Protein AF-A0AAV7Q7L4-F1 (afdb_monomer_lite)

pLDDT: mean 86.37, std 9.74, range [35.06, 95.25]

Foldseek 3Di:
DAEDEAAEQDEDPDEDEEAYYYAYEHYDEEYHYEYAEYEHYEHHEYEYEYHYAEYEAYEHAEYEYEYEYAEYEDYEHHEEEYEYEYAEYEHHEHAEEEYEYEYAEYEDYEHHEYEYEYEYAEYYDYEQYEEEYEYEYAEYEDDEHYEYAYEYEYAEYHHDENAEEHYEYEYAEYEAHEHYAEEYEYEYAYYEHYYHAYEEYEYEYAEEEHAYAHEYEYEYDYAEYEAHEAHEEEYEYEYAEYAAHEAYYYEYEYAYAEYEAHEAHYEAYEYHYAYYEHYYRHYYHDHYHYVDYDYDD

Organism: Pleurodeles waltl (NCBI:txid8319)

Secondary structure (DSSP, 8-state):
--EEES-EEEE--SEEEEEEEEEEEEEESSEEEEEEEEEEEEEEES-EEEEEEEEEEEEEEES-EEEEEEEEEEEEEEES-EEEEEEEEEEEEEEES-EEEEEEEEEEEEEEESSEEEEEEEEEEEEEEES-EEEEEEEEEEEEEEES-EEEEEEEEEEEEEEES-EEEEEEEEEEEEEEES-EEEEEEEEEEEEEEES-EEEEEEEEEEEEEEESSEEEEEEEEEEEEEEESSEEEEEEEEEEEEEEESSEEEEEEEEEEEEEEESSEEEEEEEEEEEEEEESSS-EEES-EE---

Structure (mmCIF, N/CA/C/O backbone):
data_AF-A0AAV7Q7L4-F1
#
_entry.id   AF-A0AAV7Q7L4-F1
#
loop_
_atom_site.group_PDB
_atom_site.id
_atom_site.type_symbol
_atom_site.label_atom_id
_atom_site.label_alt_id
_atom_site.label_comp_id
_atom_site.label_asym_id
_atom_site.label_entity_id
_atom_site.label_seq_id
_atom_site.pdbx_PDB_ins_code
_atom_site.Cartn_x
_atom_site.Cartn_y
_atom_site.Cartn_z
_atom_site.occupancy
_atom_site.B_iso_or_equiv
_atom_site.auth_seq_id
_atom_site.auth_comp_id
_atom_site.auth_asym_id
_atom_site.auth_atom_id
_atom_site.pdbx_PDB_model_num
ATOM 1 N N . MET A 1 1 ? -5.928 -12.697 47.645 1.00 56.38 1 MET A N 1
ATOM 2 C CA . MET A 1 1 ? -6.025 -12.364 46.202 1.00 56.38 1 MET A CA 1
ATOM 3 C C . MET A 1 1 ? -7.467 -12.013 45.891 1.00 56.38 1 MET A C 1
ATOM 5 O O . MET A 1 1 ? -8.332 -12.807 46.227 1.00 56.38 1 MET A O 1
ATOM 9 N N . VAL A 1 2 ? -7.735 -10.852 45.288 1.00 72.12 2 VAL A N 1
ATOM 10 C CA . VAL A 1 2 ? -9.110 -10.444 44.949 1.00 72.12 2 VAL A CA 1
ATOM 11 C C . VAL A 1 2 ? -9.439 -10.889 43.523 1.00 72.12 2 VAL A C 1
ATOM 13 O O . VAL A 1 2 ? -8.720 -10.543 42.577 1.00 72.12 2 VAL A O 1
ATOM 16 N N . CYS A 1 3 ? -10.508 -11.671 43.385 1.00 75.75 3 CYS A N 1
ATOM 17 C CA . CYS A 1 3 ? -11.095 -12.076 42.112 1.00 75.75 3 CYS A CA 1
ATOM 18 C C . CYS A 1 3 ? -12.474 -11.430 41.986 1.00 75.75 3 CYS A C 1
ATOM 20 O O . CYS A 1 3 ? -13.284 -11.557 42.898 1.00 75.75 3 CYS A O 1
ATOM 22 N N . ILE A 1 4 ? -12.741 -10.783 40.856 1.00 75.38 4 ILE A N 1
ATOM 23 C CA . ILE A 1 4 ? -14.032 -10.154 40.573 1.00 75.38 4 ILE A CA 1
ATOM 24 C C . ILE A 1 4 ? -14.693 -10.854 39.393 1.00 75.38 4 ILE A C 1
ATOM 26 O O . ILE A 1 4 ? -14.035 -11.133 38.385 1.00 75.38 4 ILE A O 1
ATOM 30 N N . HIS A 1 5 ? -15.993 -11.104 39.528 1.00 77.00 5 HIS A N 1
ATOM 31 C CA . HIS A 1 5 ? -16.835 -11.706 38.504 1.00 77.00 5 HIS A CA 1
ATOM 32 C C . HIS A 1 5 ? -18.134 -10.898 38.370 1.00 77.00 5 HIS A C 1
ATOM 34 O O . HIS A 1 5 ? -18.746 -10.580 39.386 1.00 77.00 5 HIS A O 1
ATOM 40 N N . GLY A 1 6 ? -18.556 -10.598 37.139 1.00 67.00 6 GLY A N 1
ATOM 41 C CA . GLY A 1 6 ? -19.940 -10.219 36.829 1.00 67.00 6 GLY A CA 1
ATOM 42 C C . GLY A 1 6 ? -20.397 -8.840 37.313 1.00 67.00 6 GLY A C 1
ATOM 43 O O . GLY A 1 6 ? -21.565 -8.691 37.656 1.00 67.00 6 GLY A O 1
ATOM 44 N N . LEU A 1 7 ? -19.512 -7.840 37.375 1.00 72.88 7 LEU A N 1
ATOM 45 C CA . LEU A 1 7 ? -19.902 -6.482 37.783 1.00 72.88 7 LEU A CA 1
ATOM 46 C C . LEU A 1 7 ? -20.367 -5.649 36.586 1.00 72.88 7 LEU A C 1
ATOM 48 O O . LEU A 1 7 ? -19.707 -5.630 35.551 1.00 72.88 7 LEU A O 1
ATOM 52 N N . CYS A 1 8 ? -21.447 -4.887 36.745 1.00 70.69 8 CYS A N 1
ATOM 53 C CA . CYS A 1 8 ? -21.876 -3.912 35.746 1.00 70.69 8 CYS A CA 1
ATOM 54 C C . CYS A 1 8 ? -22.197 -2.558 36.386 1.00 70.69 8 CYS A C 1
ATOM 56 O O . CYS A 1 8 ? -22.608 -2.515 37.544 1.00 70.69 8 CYS A O 1
ATOM 58 N N . GLY A 1 9 ? -22.029 -1.467 35.634 1.00 69.50 9 GLY A N 1
ATOM 59 C CA . GLY A 1 9 ? -22.429 -0.124 36.075 1.00 69.50 9 GLY A CA 1
ATOM 60 C C . GLY A 1 9 ? -21.464 0.503 37.082 1.00 69.50 9 GLY A C 1
ATOM 61 O O . GLY A 1 9 ? -21.885 1.131 38.050 1.00 69.50 9 GLY A O 1
ATOM 62 N N . ILE A 1 10 ? -20.159 0.310 36.881 1.00 71.69 10 ILE A N 1
ATOM 63 C CA . ILE A 1 10 ? -19.136 0.851 37.777 1.00 71.69 10 ILE A CA 1
ATOM 64 C C . ILE A 1 10 ? -18.910 2.328 37.445 1.00 71.69 10 ILE A C 1
ATOM 66 O O . ILE A 1 10 ? -18.298 2.664 36.431 1.00 71.69 10 ILE A O 1
ATOM 70 N N . GLN A 1 11 ? -19.335 3.210 38.344 1.00 69.81 11 GLN A N 1
ATOM 71 C CA . GLN A 1 11 ? -18.879 4.597 38.380 1.00 69.81 11 GLN A CA 1
ATOM 72 C C . GLN A 1 11 ? -17.632 4.648 39.266 1.00 69.81 11 GLN A C 1
ATOM 74 O O . GLN A 1 11 ? -17.708 4.379 40.465 1.00 69.81 11 GLN A O 1
ATOM 79 N N . SER A 1 12 ? -16.460 4.915 38.692 1.00 59.28 12 SER A N 1
ATOM 80 C CA . SER A 1 12 ? -15.213 4.947 39.466 1.00 59.28 12 SER A CA 1
ATOM 81 C C . SER A 1 12 ? -14.381 6.173 39.125 1.00 59.28 12 SER A C 1
ATOM 83 O O . SER A 1 12 ? -14.342 6.613 37.984 1.00 59.28 12 SER A O 1
ATOM 85 N N . ALA A 1 13 ? -13.699 6.685 40.149 1.00 53.94 13 ALA A N 1
ATOM 86 C CA . ALA A 1 13 ? -12.580 7.620 40.063 1.00 53.94 13 ALA A CA 1
ATOM 87 C C . ALA A 1 13 ? -11.358 7.063 40.827 1.00 53.94 13 ALA A C 1
ATOM 89 O O . ALA A 1 13 ? -10.571 7.816 41.400 1.00 53.94 13 ALA A O 1
ATOM 90 N N . ARG A 1 14 ? -11.228 5.730 40.940 1.00 56.94 14 ARG A N 1
ATOM 91 C CA . ARG A 1 14 ? -10.190 5.088 41.768 1.00 56.94 14 ARG A CA 1
ATOM 92 C C . ARG A 1 14 ? -9.367 4.065 40.99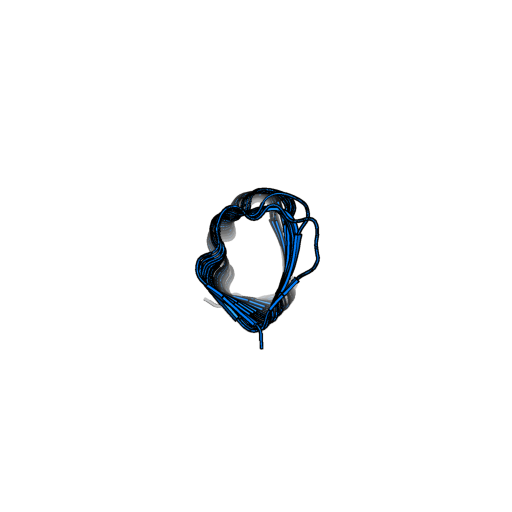3 1.00 56.94 14 ARG A C 1
ATOM 94 O O . ARG A 1 14 ? -9.895 3.305 40.183 1.00 56.94 14 ARG A O 1
ATOM 101 N N . ALA A 1 15 ? -8.072 4.029 41.312 1.00 59.00 15 ALA A N 1
ATOM 102 C CA . ALA A 1 15 ? -7.150 2.990 40.879 1.00 59.00 15 ALA A CA 1
ATOM 103 C C . ALA A 1 15 ? -7.477 1.662 41.574 1.00 59.00 15 ALA A C 1
ATOM 105 O O . ALA A 1 15 ? -7.618 1.617 42.797 1.00 59.00 15 ALA A O 1
ATOM 106 N N . GLN A 1 16 ? -7.591 0.584 40.802 1.00 71.06 16 GLN A N 1
ATOM 107 C CA . GLN A 1 16 ? -7.937 -0.734 41.323 1.00 71.06 16 GLN A CA 1
ATOM 108 C C . GLN A 1 16 ? -6.929 -1.794 40.872 1.00 71.06 16 GLN A C 1
ATOM 110 O O . GLN A 1 16 ? -6.551 -1.858 39.701 1.00 71.06 16 GLN A O 1
ATOM 115 N N . ALA A 1 17 ? -6.503 -2.641 41.810 1.00 67.12 17 ALA A N 1
ATOM 116 C CA . ALA A 1 17 ? -5.593 -3.750 41.556 1.00 67.12 17 ALA A CA 1
ATOM 117 C C . ALA A 1 17 ? -6.292 -5.087 41.829 1.00 67.12 17 ALA A C 1
ATOM 119 O O . ALA A 1 17 ? -6.717 -5.357 42.952 1.00 67.12 17 ALA A O 1
ATOM 120 N N . PHE A 1 18 ? -6.384 -5.943 40.812 1.00 73.75 18 PHE A N 1
ATOM 121 C CA . PHE A 1 18 ? -7.067 -7.234 40.911 1.00 73.75 18 PHE A CA 1
ATOM 122 C C . PHE A 1 18 ? -6.181 -8.388 40.469 1.00 73.75 18 PHE A C 1
ATOM 124 O O . PHE A 1 18 ? -5.400 -8.287 39.525 1.00 73.75 18 PHE A O 1
ATOM 131 N N . PHE A 1 19 ? -6.346 -9.550 41.096 1.00 72.69 19 PHE A N 1
ATOM 132 C CA . PHE A 1 19 ? -5.681 -10.741 40.591 1.00 72.69 19 PHE A CA 1
ATOM 133 C C . PHE A 1 19 ? -6.382 -11.234 39.319 1.00 72.69 19 PHE A C 1
ATOM 135 O O . PHE A 1 19 ? -5.737 -11.385 38.281 1.00 72.69 19 PHE A O 1
ATOM 142 N N . LYS A 1 20 ? -7.706 -11.416 39.352 1.00 82.81 20 LYS A N 1
ATOM 143 C CA . LYS A 1 20 ? -8.496 -11.911 38.213 1.00 82.81 20 LYS A CA 1
ATOM 144 C C . LYS A 1 20 ? -9.773 -11.090 38.048 1.00 82.81 20 LYS A C 1
ATOM 146 O O . LYS A 1 20 ? -10.464 -10.843 39.031 1.00 82.81 20 LYS A O 1
ATOM 151 N N . VAL A 1 21 ? -10.090 -10.728 36.810 1.00 80.44 21 VAL A N 1
ATOM 152 C CA . VAL A 1 21 ? -11.315 -10.018 36.428 1.00 80.44 21 VAL A CA 1
ATOM 153 C C . VAL A 1 21 ? -12.042 -10.803 35.340 1.00 80.44 21 VAL A C 1
ATOM 155 O O . VAL A 1 21 ? -11.415 -11.225 34.362 1.00 80.44 21 VAL A O 1
ATOM 158 N N . HIS A 1 22 ? -13.344 -11.011 35.526 1.00 83.81 22 HIS A N 1
ATOM 159 C CA . HIS A 1 22 ? -14.239 -11.684 34.583 1.00 83.81 22 HIS A CA 1
ATOM 160 C C . HIS A 1 22 ? -15.544 -10.913 34.419 1.00 83.81 22 HIS A C 1
ATOM 162 O O . HIS A 1 22 ? -16.207 -10.640 35.416 1.00 83.81 22 HIS A O 1
ATOM 168 N N . GLY A 1 23 ? -15.931 -10.636 33.175 1.00 77.62 23 GLY A N 1
ATOM 169 C CA . GLY A 1 23 ? -17.264 -10.147 32.825 1.00 77.62 23 GLY A CA 1
ATOM 170 C C . GLY A 1 23 ? -17.610 -8.835 33.516 1.00 77.62 23 GLY A C 1
ATOM 171 O O . GLY A 1 23 ? -18.525 -8.819 34.333 1.00 77.62 23 GLY A O 1
ATOM 172 N N . ILE A 1 24 ? -16.861 -7.768 33.224 1.00 79.12 24 ILE A N 1
ATOM 173 C CA . ILE A 1 24 ? -17.211 -6.423 33.695 1.00 79.12 24 ILE A CA 1
ATOM 174 C C . ILE A 1 24 ? -17.741 -5.582 32.536 1.00 79.12 24 ILE A C 1
ATOM 176 O O . ILE A 1 24 ? -17.123 -5.538 31.470 1.00 79.12 24 ILE A O 1
ATOM 180 N N . CYS A 1 25 ? -18.857 -4.893 32.770 1.00 79.62 25 CYS A N 1
ATOM 181 C CA . CYS A 1 25 ? -19.469 -3.979 31.814 1.00 79.62 25 CYS A CA 1
ATOM 182 C C . CYS A 1 25 ? -19.767 -2.590 32.382 1.00 79.62 25 CYS A C 1
ATOM 184 O O . CYS A 1 25 ? -19.925 -2.413 33.589 1.00 79.62 25 CYS A O 1
ATOM 186 N N . GLY A 1 26 ? -19.894 -1.597 31.500 1.00 80.00 26 GLY A N 1
ATOM 187 C CA . GLY A 1 26 ? -20.488 -0.305 31.851 1.00 80.00 26 GLY A CA 1
ATOM 188 C C . GLY A 1 26 ? -19.649 0.481 32.854 1.00 80.00 26 GLY A C 1
ATOM 189 O O . GLY A 1 26 ? -20.162 0.892 33.892 1.00 80.00 26 GLY A O 1
ATOM 190 N N . ILE A 1 27 ? -18.356 0.644 32.568 1.00 80.56 27 ILE A N 1
ATOM 191 C CA . ILE A 1 27 ? -17.473 1.497 33.371 1.00 80.56 27 ILE A CA 1
ATOM 192 C C . ILE A 1 27 ? -17.622 2.928 32.860 1.00 80.56 27 ILE A C 1
ATOM 194 O O . ILE A 1 27 ? -17.391 3.176 31.677 1.00 80.56 27 ILE A O 1
ATOM 198 N N . GLN A 1 28 ? -17.982 3.860 33.739 1.00 82.00 28 GLN A N 1
ATOM 199 C CA . GLN A 1 28 ? -18.107 5.279 33.408 1.00 82.00 28 GLN A CA 1
ATOM 200 C C . GLN A 1 28 ? -17.166 6.129 34.262 1.00 82.00 28 GLN A C 1
ATOM 202 O O . GLN A 1 28 ? -17.064 5.941 35.477 1.00 82.00 28 GLN A O 1
ATOM 207 N N . GLY A 1 29 ? -16.521 7.100 33.615 1.00 80.88 29 GLY A N 1
ATOM 208 C CA . GLY A 1 29 ? -15.638 8.070 34.260 1.00 80.88 29 GLY A CA 1
ATOM 209 C C . GLY A 1 29 ? -14.153 7.686 34.225 1.00 80.88 29 GLY A C 1
ATOM 210 O O . GLY A 1 29 ? -13.763 6.744 33.527 1.00 80.88 29 GLY A O 1
ATOM 211 N N . PRO A 1 30 ? -13.297 8.453 34.925 1.00 81.06 30 PRO A N 1
ATOM 212 C CA . PRO A 1 30 ? -11.861 8.217 34.948 1.00 81.06 30 PRO A CA 1
ATOM 213 C C . PRO A 1 30 ? -11.497 6.881 35.596 1.00 81.06 30 PRO A C 1
ATOM 215 O O . PRO A 1 30 ? -11.808 6.642 36.761 1.00 81.06 30 PRO A O 1
ATOM 218 N N . TRP A 1 31 ? -10.766 6.025 34.887 1.00 77.62 31 TRP A N 1
ATOM 219 C CA . TRP A 1 31 ? -10.449 4.689 35.394 1.00 77.62 31 TRP A CA 1
ATOM 220 C C . TRP A 1 31 ? -8.957 4.361 35.321 1.00 77.62 31 TRP A C 1
ATOM 222 O O . TRP A 1 31 ? -8.234 4.765 34.409 1.00 77.62 31 TRP A O 1
ATOM 232 N N . SER A 1 32 ? -8.484 3.600 36.307 1.00 82.00 32 SER A N 1
ATOM 233 C CA . SER A 1 32 ? -7.133 3.046 36.326 1.00 82.00 32 SER A CA 1
ATOM 234 C C . SER A 1 32 ? -7.176 1.632 36.886 1.00 82.00 32 SER A C 1
ATOM 236 O O . SER A 1 32 ? -7.628 1.419 38.012 1.00 82.00 32 SER A O 1
ATOM 238 N N . GLN A 1 33 ? -6.738 0.649 36.101 1.00 80.06 33 GLN A N 1
ATOM 239 C CA . GLN A 1 33 ? -6.814 -0.756 36.498 1.00 80.06 33 GLN A CA 1
ATOM 240 C C . GLN A 1 33 ? -5.496 -1.485 36.262 1.00 80.06 33 GLN A C 1
ATOM 242 O O . GLN A 1 33 ? -4.993 -1.543 35.141 1.00 80.06 33 GLN A O 1
ATOM 247 N N . ALA A 1 34 ? -5.001 -2.150 37.304 1.00 82.94 34 ALA A N 1
ATOM 248 C CA . ALA A 1 34 ? -3.923 -3.125 37.222 1.00 82.94 34 ALA A CA 1
ATOM 249 C C . ALA A 1 34 ? -4.482 -4.529 37.478 1.00 82.94 34 ALA A C 1
ATOM 251 O O . ALA A 1 34 ? -5.167 -4.765 38.471 1.00 82.94 34 ALA A O 1
ATOM 252 N N . SER A 1 35 ? -4.225 -5.492 36.591 1.00 83.06 35 SER A N 1
ATOM 253 C CA . SER A 1 35 ? -4.709 -6.857 36.826 1.00 83.06 35 SER A CA 1
ATOM 254 C C . SER A 1 35 ? -3.879 -7.961 36.197 1.00 83.06 35 SER A C 1
ATOM 256 O O . SER A 1 35 ? -3.382 -7.822 35.084 1.00 83.06 35 SER A O 1
ATOM 258 N N . SER A 1 36 ? -3.765 -9.113 36.863 1.00 84.25 36 SER A N 1
ATOM 259 C CA . SER A 1 36 ? -2.996 -10.225 36.280 1.00 84.25 36 SER A CA 1
ATOM 260 C C . SER A 1 36 ? -3.724 -10.856 35.083 1.00 84.25 36 SER A C 1
ATOM 262 O O . SER A 1 36 ? -3.103 -11.174 34.066 1.00 84.25 36 SER A O 1
ATOM 264 N N . ARG A 1 37 ? -5.053 -11.015 35.169 1.00 85.62 37 ARG A N 1
ATOM 265 C CA . ARG A 1 37 ? -5.881 -11.571 34.090 1.00 85.62 37 ARG A CA 1
ATOM 266 C C . ARG A 1 37 ? -7.228 -10.876 33.996 1.00 85.62 37 ARG A C 1
ATOM 268 O O . ARG A 1 37 ? -7.905 -10.711 35.006 1.00 85.62 37 ARG A O 1
ATOM 275 N N . VAL A 1 38 ? -7.640 -10.609 32.766 1.00 85.06 38 VAL A N 1
ATOM 276 C CA . VAL A 1 38 ? -8.921 -10.013 32.400 1.00 85.06 38 VAL A CA 1
ATOM 277 C C . VAL A 1 38 ? -9.585 -10.870 31.328 1.00 85.06 38 VAL A C 1
ATOM 279 O O . VAL A 1 38 ? -8.944 -11.213 30.331 1.00 85.06 38 VAL A O 1
ATOM 282 N N . HIS A 1 39 ? -10.859 -11.197 31.521 1.00 87.00 39 HIS A N 1
ATOM 283 C CA . HIS A 1 39 ? -11.706 -11.813 30.501 1.00 87.00 39 HIS A CA 1
ATOM 284 C C . HIS A 1 39 ? -13.026 -11.051 30.408 1.00 87.00 39 HIS A C 1
ATOM 286 O O . HIS A 1 39 ? -13.699 -10.907 31.423 1.00 87.00 39 HIS A O 1
ATOM 292 N N . GLY A 1 40 ? -13.399 -10.591 29.216 1.00 80.38 40 GLY A N 1
ATOM 293 C CA . GLY A 1 40 ? -14.686 -9.941 28.971 1.00 80.38 40 GLY A CA 1
ATOM 294 C C . GLY A 1 40 ? -14.817 -8.597 29.685 1.00 80.38 40 GLY A C 1
ATOM 295 O O . GLY A 1 40 ? -15.460 -8.518 30.728 1.00 80.38 40 GLY A O 1
ATOM 296 N N . LEU A 1 41 ? -14.207 -7.554 29.119 1.00 82.94 41 LEU A N 1
ATOM 297 C CA . LEU A 1 41 ? -14.492 -6.161 29.477 1.00 82.94 41 LEU A CA 1
ATOM 298 C C . LEU A 1 41 ? -15.238 -5.481 28.339 1.00 82.94 41 LEU A C 1
ATOM 300 O O . LEU A 1 41 ? -14.753 -5.495 27.209 1.00 82.94 41 LEU A O 1
ATOM 304 N N . CYS A 1 42 ? -16.376 -4.855 28.621 1.00 83.38 42 CYS A N 1
ATOM 305 C CA . CYS A 1 42 ? -17.105 -4.118 27.596 1.00 83.38 42 CYS A CA 1
ATOM 306 C C . CYS A 1 42 ? -17.721 -2.805 28.085 1.00 83.38 42 CYS A C 1
ATOM 308 O O . CYS A 1 42 ? -17.972 -2.626 29.273 1.00 83.38 42 CYS A O 1
ATOM 310 N N . GLY A 1 43 ? -17.977 -1.878 27.159 1.00 82.56 43 GLY A N 1
ATOM 311 C CA . GLY A 1 43 ? -18.724 -0.651 27.455 1.00 82.56 43 GLY A CA 1
ATOM 312 C C . GLY A 1 43 ? -17.997 0.245 28.455 1.00 82.56 43 GLY A C 1
ATOM 313 O O . GLY A 1 43 ? -18.524 0.537 29.527 1.00 82.56 43 GLY A O 1
ATOM 314 N N . ILE A 1 44 ? -16.764 0.628 28.126 1.00 82.88 44 ILE A N 1
ATOM 315 C CA . ILE A 1 44 ? -15.970 1.562 28.930 1.00 82.88 44 ILE A CA 1
ATOM 316 C C . ILE A 1 44 ? -16.111 2.945 28.305 1.00 82.88 44 ILE A C 1
ATOM 318 O O . ILE A 1 44 ? -15.735 3.131 27.149 1.00 82.88 44 ILE A O 1
ATOM 322 N N . GLN A 1 45 ? -16.611 3.911 29.068 1.00 85.38 45 GLN A N 1
ATOM 323 C CA . GLN A 1 45 ? -16.749 5.295 28.638 1.00 85.38 45 GLN A CA 1
ATOM 324 C C . GLN A 1 45 ? -15.963 6.231 29.558 1.00 85.38 45 GLN A C 1
ATOM 326 O O . GLN A 1 45 ? -16.251 6.339 30.750 1.00 85.38 45 GLN A O 1
ATOM 331 N N . GLY A 1 46 ? -14.998 6.953 28.994 1.00 82.69 46 GLY A N 1
ATOM 332 C CA . GLY A 1 46 ? -14.193 7.929 29.729 1.00 82.69 46 GLY A CA 1
ATOM 333 C C . GLY A 1 46 ? -12.705 7.838 29.418 1.00 82.69 46 GLY A C 1
ATOM 334 O O . GLY A 1 46 ? -12.280 7.125 28.508 1.00 82.6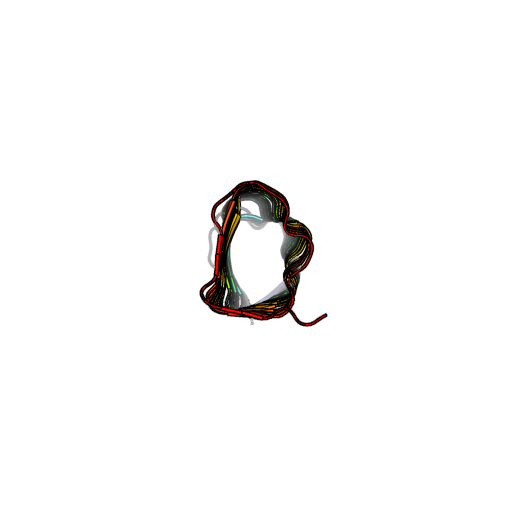9 46 GLY A O 1
ATOM 335 N N . SER A 1 47 ? -11.908 8.594 30.173 1.00 84.25 47 SER A N 1
ATOM 336 C CA . SER A 1 47 ? -10.452 8.580 30.069 1.00 84.25 47 SER A CA 1
ATOM 337 C C . SER A 1 47 ? -9.839 7.582 31.048 1.00 84.25 47 SER A C 1
ATOM 339 O O . SER A 1 47 ? -10.285 7.468 32.188 1.00 84.25 47 SER A O 1
ATOM 341 N N . GLY A 1 48 ? -8.805 6.843 30.652 1.00 82.00 48 GLY A N 1
ATOM 342 C CA . GLY A 1 48 ? -8.178 5.947 31.621 1.00 82.00 48 GLY A CA 1
ATOM 343 C C . GLY A 1 48 ? -6.978 5.148 31.158 1.00 82.00 48 GLY A C 1
ATOM 344 O O . GLY A 1 48 ? -6.546 5.211 30.005 1.00 82.00 48 GLY A O 1
ATOM 345 N N . ALA A 1 49 ? -6.431 4.391 32.108 1.00 85.31 49 ALA A N 1
ATOM 346 C CA . ALA A 1 49 ? -5.251 3.568 31.910 1.00 85.31 49 ALA A CA 1
ATOM 347 C C . ALA A 1 49 ? -5.460 2.124 32.379 1.00 85.31 49 ALA A C 1
ATOM 349 O O . ALA A 1 49 ? -5.998 1.870 33.457 1.00 85.31 49 ALA A O 1
ATOM 350 N N . GLN A 1 50 ? -4.970 1.161 31.598 1.00 85.69 50 GLN A N 1
ATOM 351 C CA . GLN A 1 50 ? -5.018 -0.254 31.968 1.00 85.69 50 GLN A CA 1
ATOM 352 C C . GLN A 1 50 ? -3.651 -0.903 31.880 1.00 85.69 50 GLN A C 1
ATOM 354 O O . GLN A 1 50 ? -3.002 -0.850 30.840 1.00 85.69 50 GLN A O 1
ATOM 359 N N . ALA A 1 51 ? -3.268 -1.612 32.934 1.00 86.88 51 ALA A N 1
ATOM 360 C CA . ALA A 1 51 ? -2.138 -2.521 32.940 1.00 86.88 51 ALA A CA 1
ATOM 361 C C . ALA A 1 51 ? -2.630 -3.955 33.168 1.00 86.88 51 ALA A C 1
ATOM 363 O O . ALA A 1 51 ? -3.283 -4.250 34.173 1.00 86.88 51 ALA A O 1
ATOM 364 N N . SER A 1 52 ? -2.325 -4.881 32.255 1.00 86.31 52 SER A N 1
ATOM 365 C CA . SER A 1 52 ? -2.634 -6.293 32.495 1.00 86.31 52 SER A CA 1
ATOM 366 C C . SER A 1 52 ? -1.657 -7.288 31.891 1.00 86.31 52 SER A C 1
ATOM 368 O O . SER A 1 52 ? -1.185 -7.137 30.767 1.00 86.31 52 SER A O 1
ATOM 370 N N . SER A 1 53 ? -1.385 -8.378 32.611 1.00 87.31 53 SER A N 1
ATOM 371 C CA . SER A 1 53 ? -0.553 -9.452 32.063 1.00 87.31 53 SER A CA 1
ATOM 372 C C . SER A 1 53 ? -1.279 -10.239 30.964 1.00 87.31 53 SER A C 1
ATOM 374 O O . SER A 1 53 ? -0.639 -10.712 30.019 1.00 87.31 53 SER A O 1
ATOM 376 N N . ARG A 1 54 ? -2.607 -10.396 31.042 1.00 88.81 54 ARG A N 1
ATOM 377 C CA . ARG A 1 54 ? -3.387 -11.087 30.005 1.00 88.81 54 ARG A CA 1
ATOM 378 C C . ARG A 1 54 ? -4.806 -10.544 29.893 1.00 88.81 54 ARG A C 1
ATOM 380 O O . ARG A 1 54 ? -5.549 -10.604 30.866 1.00 88.81 54 ARG A O 1
ATOM 387 N N . VAL A 1 55 ? -5.193 -10.151 28.684 1.00 88.88 55 VAL A N 1
ATOM 388 C CA . VAL A 1 55 ? -6.556 -9.722 28.347 1.00 88.88 55 VAL A CA 1
ATOM 389 C C . VAL A 1 55 ? -7.140 -10.628 27.268 1.00 88.88 55 VAL A C 1
ATOM 391 O O . VAL A 1 55 ? -6.493 -10.877 26.249 1.00 88.88 55 VAL A O 1
ATOM 394 N N . HIS A 1 56 ? -8.363 -11.099 27.492 1.00 90.00 56 HIS A N 1
ATOM 395 C CA . HIS A 1 56 ? -9.192 -11.758 26.488 1.00 90.00 56 HIS A CA 1
ATOM 396 C C . HIS A 1 56 ? -10.529 -11.034 26.369 1.00 90.00 56 HIS A C 1
ATOM 398 O O . HIS A 1 56 ? -11.251 -10.952 27.358 1.00 90.00 56 HIS A O 1
ATOM 404 N N . GLY A 1 57 ? -10.872 -10.567 25.173 1.00 83.38 57 GLY A N 1
ATOM 405 C CA . GLY A 1 57 ? -12.158 -9.939 24.896 1.00 83.38 57 GLY A CA 1
ATOM 406 C C . GLY A 1 57 ? -12.306 -8.616 25.632 1.00 83.38 57 GLY A C 1
ATOM 407 O O . GLY A 1 57 ? -12.821 -8.569 26.749 1.00 83.38 57 GLY A O 1
ATOM 408 N N . LEU A 1 58 ? -11.847 -7.545 24.996 1.00 86.50 58 LEU A N 1
ATOM 409 C CA . LEU A 1 58 ? -12.142 -6.188 25.418 1.00 86.50 58 LEU A CA 1
ATOM 410 C C . LEU A 1 58 ? -12.786 -5.435 24.252 1.00 86.50 58 LEU A C 1
ATOM 412 O O . LEU A 1 58 ? -12.267 -5.450 23.134 1.00 86.50 58 LEU A O 1
ATOM 416 N N . CYS A 1 59 ? -13.943 -4.822 24.490 1.00 87.19 59 CYS A N 1
ATOM 417 C CA . CYS A 1 59 ? -14.688 -4.160 23.430 1.00 87.19 59 CYS A CA 1
ATOM 418 C C . CYS A 1 59 ? -15.464 -2.919 23.871 1.00 87.19 59 CYS A C 1
ATOM 420 O O . CYS A 1 59 ? -15.716 -2.718 25.054 1.00 87.19 59 CYS A O 1
ATOM 422 N N . GLY A 1 60 ? -15.854 -2.078 22.912 1.00 86.56 60 GLY A N 1
ATOM 423 C CA . GLY A 1 60 ? -16.725 -0.929 23.178 1.00 86.56 60 GLY A CA 1
ATOM 424 C C . GLY A 1 60 ? -16.083 0.074 24.133 1.00 86.56 60 GLY A C 1
ATOM 425 O O . GLY A 1 60 ? -16.664 0.395 25.168 1.00 86.56 60 GLY A O 1
ATOM 426 N N . ILE A 1 61 ? -14.862 0.511 23.816 1.00 87.12 61 ILE A N 1
ATOM 427 C CA . ILE A 1 61 ? -14.210 1.611 24.532 1.00 87.12 61 ILE A CA 1
ATOM 428 C C . ILE A 1 61 ? -14.530 2.902 23.794 1.00 87.12 61 ILE A C 1
ATOM 430 O O . ILE A 1 61 ? -14.202 3.030 22.617 1.00 87.12 61 ILE A O 1
ATOM 434 N N . GLN A 1 62 ? -15.105 3.869 24.497 1.00 88.75 62 GLN A N 1
ATOM 435 C CA . GLN A 1 62 ? -15.343 5.213 23.996 1.00 88.75 62 GLN A CA 1
ATOM 436 C C . GLN A 1 62 ? -14.639 6.235 24.892 1.00 88.75 62 GLN A C 1
ATOM 438 O O . GLN A 1 62 ? -14.960 6.377 26.071 1.00 88.75 62 GLN A O 1
ATOM 443 N N . GLY A 1 63 ? -13.684 6.972 24.334 1.00 85.25 63 GLY A N 1
ATOM 444 C CA . GLY A 1 63 ? -12.905 7.968 25.069 1.00 85.25 63 GLY A CA 1
ATOM 445 C C . GLY A 1 63 ? -11.408 7.829 24.826 1.00 85.25 63 GLY A C 1
ATOM 446 O O . GLY A 1 63 ? -10.982 7.240 23.834 1.00 85.25 63 GLY A O 1
ATOM 447 N N . SER A 1 64 ? -10.605 8.409 25.719 1.00 86.31 64 SER A N 1
ATOM 448 C CA . SER A 1 64 ? -9.147 8.392 25.605 1.00 86.31 64 SER A CA 1
ATOM 449 C C . SER A 1 64 ? -8.512 7.325 26.494 1.00 86.31 64 SER A C 1
ATOM 451 O O . SER A 1 64 ? -8.833 7.203 27.673 1.00 86.31 64 SER A O 1
ATOM 453 N N . GLY A 1 65 ? -7.593 6.530 25.950 1.00 83.31 65 GLY A N 1
ATOM 454 C CA . GLY A 1 65 ? -7.068 5.373 26.680 1.00 83.31 65 GLY A CA 1
ATOM 455 C C . GLY A 1 65 ? -5.585 5.115 26.475 1.00 83.31 65 GLY A C 1
ATOM 456 O O . GLY A 1 65 ? -5.099 5.163 25.347 1.00 83.31 65 GLY A O 1
ATOM 457 N N . ALA A 1 66 ? -4.890 4.762 27.560 1.00 88.44 66 ALA A N 1
ATOM 458 C CA . ALA A 1 66 ? -3.532 4.224 27.524 1.00 88.44 66 ALA A CA 1
ATOM 459 C C . ALA A 1 66 ? -3.506 2.791 28.074 1.00 88.44 66 ALA A C 1
ATOM 461 O O . ALA A 1 66 ? -3.886 2.530 29.214 1.00 88.44 66 ALA A O 1
ATOM 462 N N . GLN A 1 67 ? -3.053 1.833 27.273 1.00 88.62 67 GLN A N 1
ATOM 463 C CA . GLN A 1 67 ? -3.117 0.417 27.621 1.00 88.62 67 GLN A CA 1
ATOM 464 C C . GLN A 1 67 ? -1.747 -0.254 27.545 1.00 88.62 67 GLN A C 1
ATOM 466 O O . GLN A 1 67 ? -1.080 -0.228 26.515 1.00 88.62 67 GLN A O 1
ATOM 471 N N . ALA A 1 68 ? -1.342 -0.908 28.628 1.00 89.94 68 ALA A N 1
ATOM 472 C CA . ALA A 1 68 ? -0.110 -1.672 28.738 1.00 89.94 68 ALA A CA 1
ATOM 473 C C . ALA A 1 68 ? -0.434 -3.145 29.013 1.00 89.94 68 ALA A C 1
ATOM 475 O O . ALA A 1 68 ? -0.881 -3.518 30.098 1.00 89.94 68 ALA A O 1
ATOM 476 N N . PHE A 1 69 ? -0.189 -4.011 28.031 1.00 90.19 69 PHE A N 1
ATOM 477 C CA . PHE A 1 69 ? -0.554 -5.421 28.132 1.00 90.19 69 PHE A CA 1
ATOM 478 C C . PHE A 1 69 ? 0.591 -6.366 27.811 1.00 90.19 69 PHE A C 1
ATOM 480 O O . PHE A 1 69 ? 1.224 -6.235 26.770 1.00 90.19 69 PHE A O 1
ATOM 487 N N . SER A 1 70 ? 0.809 -7.426 28.588 1.00 90.69 70 SER A N 1
ATOM 488 C CA . SER A 1 70 ? 1.767 -8.452 28.137 1.00 90.69 70 SER A CA 1
ATOM 489 C C . SER A 1 70 ? 1.188 -9.289 26.987 1.00 90.69 70 SER A C 1
ATOM 491 O O . SER A 1 70 ? 1.874 -9.533 25.993 1.00 90.69 70 SER A O 1
ATOM 493 N N . LYS A 1 71 ? -0.078 -9.721 27.080 1.00 92.06 71 LYS A N 1
ATOM 494 C CA . LYS A 1 71 ? -0.772 -10.478 26.022 1.00 92.06 71 LYS A CA 1
ATOM 495 C C . LYS A 1 71 ? -2.221 -10.032 25.874 1.00 92.06 71 LYS A C 1
ATOM 497 O O . LYS A 1 71 ? -2.931 -9.942 26.873 1.00 92.06 71 LYS A O 1
ATOM 502 N N . VAL A 1 72 ? -2.662 -9.867 24.632 1.00 92.06 72 VAL A N 1
ATOM 503 C CA . VAL A 1 72 ? -4.039 -9.505 24.295 1.00 92.06 72 VAL A CA 1
ATOM 504 C C . VAL A 1 72 ? -4.598 -10.409 23.210 1.00 92.06 72 VAL A C 1
ATOM 506 O O . VAL A 1 72 ? -3.935 -10.656 22.200 1.00 92.06 72 VAL A O 1
ATOM 509 N N . HIS A 1 73 ? -5.831 -10.857 23.416 1.00 92.62 73 HIS A N 1
ATOM 510 C CA . HIS A 1 73 ? -6.664 -11.531 22.430 1.00 92.62 73 HIS A CA 1
ATOM 511 C C . HIS A 1 73 ? -8.014 -10.830 22.329 1.00 92.62 73 HIS A C 1
ATOM 513 O O . HIS A 1 73 ? -8.745 -10.796 23.315 1.00 92.62 73 HIS A O 1
ATOM 519 N N . GLY A 1 74 ? -8.355 -10.328 21.144 1.00 86.31 74 GLY A N 1
ATOM 520 C CA . GLY A 1 74 ? -9.653 -9.715 20.880 1.00 86.31 74 GLY A CA 1
ATOM 521 C C . GLY A 1 74 ? -9.787 -8.335 21.519 1.00 86.31 74 GLY A C 1
ATOM 522 O O . GLY A 1 74 ? -10.218 -8.220 22.666 1.00 86.31 74 GLY A O 1
ATOM 523 N N . LEU A 1 75 ? -9.431 -7.305 20.753 1.00 89.88 75 LEU A N 1
ATOM 524 C CA . LEU A 1 75 ? -9.786 -5.908 21.001 1.00 89.88 75 LEU A CA 1
ATOM 525 C C . LEU A 1 75 ? -10.704 -5.424 19.886 1.00 89.88 75 LEU A C 1
ATOM 527 O O . LEU A 1 75 ? -10.357 -5.570 18.714 1.00 89.88 75 LEU A O 1
ATOM 531 N N . SER A 1 76 ? -11.852 -4.838 20.213 1.00 90.75 76 SER A N 1
ATOM 532 C CA . SER A 1 76 ? -12.752 -4.354 19.163 1.00 90.75 76 SER A CA 1
ATOM 533 C C . SER A 1 76 ? -13.599 -3.149 19.534 1.00 90.75 76 SER A C 1
ATOM 535 O O . SER A 1 76 ? -14.078 -3.062 20.657 1.00 90.75 76 SER A O 1
ATOM 537 N N . GLY A 1 77 ? -13.878 -2.267 18.574 1.00 89.62 77 GLY A N 1
ATOM 538 C CA . GLY A 1 77 ? -14.801 -1.148 18.792 1.00 89.62 77 GLY A CA 1
ATOM 539 C C . GLY A 1 77 ? -14.221 -0.134 19.772 1.00 89.62 77 GLY A C 1
ATOM 540 O O . GLY A 1 77 ? -14.780 0.088 20.845 1.00 89.62 77 GLY A O 1
ATOM 541 N N . ILE A 1 78 ? -13.058 0.413 19.423 1.00 91.25 78 ILE A N 1
ATOM 542 C CA . ILE A 1 78 ? -12.415 1.498 20.169 1.00 91.25 78 ILE A CA 1
ATOM 543 C C . ILE A 1 78 ? -12.682 2.787 19.398 1.00 91.25 78 ILE A C 1
ATOM 545 O O . ILE A 1 78 ? -12.308 2.890 18.231 1.00 91.25 78 ILE A O 1
ATOM 549 N N . HIS A 1 79 ? -13.318 3.756 20.044 1.00 92.06 79 HIS A N 1
ATOM 550 C CA . HIS A 1 79 ? -13.614 5.061 19.471 1.00 92.06 79 HIS A CA 1
ATOM 551 C C . HIS A 1 79 ? -12.994 6.171 20.324 1.00 92.06 79 HIS A C 1
ATOM 553 O O . HIS A 1 79 ? -13.321 6.321 21.503 1.00 92.06 79 HIS A O 1
ATOM 559 N N . GLY A 1 80 ? -12.121 6.965 19.711 1.00 90.44 80 GLY A N 1
ATOM 560 C CA . GLY A 1 80 ? -11.397 8.057 20.358 1.00 90.44 80 GLY A CA 1
ATOM 561 C C . GLY A 1 80 ? -9.880 7.833 20.414 1.00 90.44 80 GLY A C 1
ATOM 562 O O . GLY A 1 80 ? -9.378 6.822 19.919 1.00 90.44 80 GLY A O 1
ATOM 563 N N . PRO A 1 81 ? -9.124 8.798 20.974 1.00 92.00 81 PRO A N 1
ATOM 564 C CA . PRO A 1 81 ? -7.668 8.738 21.016 1.00 92.00 81 PRO A CA 1
ATOM 565 C C . PRO A 1 81 ? -7.156 7.559 21.843 1.00 92.00 81 PRO A C 1
ATOM 567 O O . PRO A 1 81 ? -7.467 7.435 23.027 1.00 92.00 81 PRO A O 1
ATOM 570 N N . TRP A 1 82 ? -6.316 6.716 21.255 1.00 90.12 82 TRP A N 1
ATOM 571 C CA . TRP A 1 82 ? -5.896 5.489 21.923 1.00 90.12 82 TRP A CA 1
ATOM 572 C C . TRP A 1 82 ? -4.411 5.184 21.748 1.00 90.12 82 TRP A C 1
ATOM 574 O O . TRP A 1 82 ? -3.852 5.296 20.658 1.00 90.12 82 TRP A O 1
ATOM 584 N N . ALA A 1 83 ? -3.775 4.757 22.837 1.00 92.38 83 ALA A N 1
ATOM 585 C CA . ALA A 1 83 ? -2.389 4.324 22.859 1.00 92.38 83 ALA A CA 1
ATOM 586 C C . ALA A 1 83 ? -2.260 2.931 23.486 1.00 92.38 83 ALA A C 1
ATOM 588 O O . ALA A 1 83 ? -2.735 2.697 24.598 1.00 92.38 83 ALA A O 1
ATOM 589 N N . GLN A 1 84 ? -1.558 2.015 22.814 1.00 92.31 84 GLN A N 1
ATOM 590 C CA . GLN A 1 84 ? -1.269 0.684 23.349 1.00 92.31 84 GLN A CA 1
ATOM 591 C C . GLN A 1 84 ? 0.207 0.316 23.271 1.00 92.31 84 GLN A C 1
ATOM 593 O O . GLN A 1 84 ? 0.818 0.323 22.204 1.00 92.31 84 GLN A O 1
ATOM 598 N N . ALA A 1 85 ? 0.732 -0.160 24.396 1.00 92.94 85 ALA A N 1
ATOM 599 C CA . ALA A 1 85 ? 1.967 -0.916 24.487 1.00 92.94 85 ALA A CA 1
ATOM 600 C C . ALA A 1 85 ? 1.659 -2.396 24.771 1.00 92.94 85 ALA A C 1
ATOM 602 O O . ALA A 1 85 ? 0.966 -2.721 25.737 1.00 92.94 85 ALA A O 1
ATOM 603 N N . SER A 1 86 ? 2.170 -3.326 23.955 1.00 91.50 86 SER A N 1
ATOM 604 C CA . SER A 1 86 ? 2.024 -4.753 24.265 1.00 91.50 86 SER A CA 1
ATOM 605 C C . SER A 1 86 ? 3.138 -5.670 23.779 1.00 91.50 86 SER A C 1
ATOM 607 O O . SER A 1 86 ? 3.735 -5.472 22.727 1.00 91.50 86 SER A O 1
ATOM 609 N N . SER A 1 87 ? 3.403 -6.761 24.500 1.00 91.44 87 SER A N 1
ATOM 610 C CA . SER A 1 87 ? 4.314 -7.788 23.980 1.00 91.44 87 SER A CA 1
ATOM 611 C C . SER A 1 87 ? 3.663 -8.626 22.871 1.00 91.44 87 SER A C 1
ATOM 613 O O . SER A 1 87 ? 4.351 -9.065 21.943 1.00 91.44 87 SER A O 1
ATOM 615 N N . ARG A 1 88 ? 2.348 -8.883 22.933 1.00 92.62 88 ARG A N 1
ATOM 616 C CA . ARG A 1 88 ? 1.638 -9.658 21.906 1.00 92.62 88 ARG A CA 1
ATOM 617 C C . ARG A 1 88 ? 0.163 -9.289 21.803 1.00 92.62 88 ARG A C 1
ATOM 619 O O . ARG A 1 88 ? -0.561 -9.400 22.787 1.00 92.62 88 ARG A O 1
ATOM 626 N N . VAL A 1 89 ? -0.282 -9.015 20.581 1.00 93.38 89 VAL A N 1
ATOM 627 C CA . VAL A 1 89 ? -1.689 -8.789 20.232 1.00 93.38 89 VAL A CA 1
ATOM 628 C C . VAL A 1 89 ? -2.125 -9.806 19.179 1.00 93.38 89 VAL A C 1
ATOM 630 O O . VAL A 1 89 ? -1.415 -10.004 18.189 1.00 93.38 89 VAL A O 1
ATOM 633 N N . HIS A 1 90 ? -3.284 -10.435 19.383 1.00 93.44 90 HIS A N 1
ATOM 634 C CA . HIS A 1 90 ? -4.022 -11.100 18.310 1.00 93.44 90 HIS A CA 1
ATOM 635 C C . HIS A 1 90 ? -5.452 -10.574 18.237 1.00 93.44 90 HIS A C 1
ATOM 637 O O . HIS A 1 90 ? -6.141 -10.547 19.256 1.00 93.44 90 HIS A O 1
ATOM 643 N N . GLY A 1 91 ? -5.890 -10.222 17.031 1.00 87.50 91 GLY A N 1
ATOM 644 C CA . GLY A 1 91 ? -7.251 -9.785 16.756 1.00 87.50 91 GLY A CA 1
ATOM 645 C C . GLY A 1 91 ? -7.532 -8.416 17.354 1.00 87.50 91 GLY A C 1
ATOM 646 O O . GLY A 1 91 ? -7.972 -8.313 18.497 1.00 87.50 91 GLY A O 1
ATOM 647 N N . LEU A 1 92 ? -7.287 -7.374 16.570 1.00 91.00 92 LEU A N 1
ATOM 648 C CA . LEU A 1 92 ? -7.720 -6.020 16.879 1.00 91.00 92 LEU A CA 1
ATOM 649 C C . LEU A 1 92 ? -8.499 -5.465 15.684 1.00 91.00 92 LEU A C 1
ATOM 651 O O . LEU A 1 92 ? -8.055 -5.572 14.539 1.00 91.00 92 LEU A O 1
ATOM 655 N N . CYS A 1 93 ? -9.697 -4.951 15.945 1.00 90.25 93 CYS A N 1
ATOM 656 C CA . CYS A 1 93 ? -10.637 -4.565 14.900 1.00 90.25 93 CYS A CA 1
ATOM 657 C C . CYS A 1 93 ? -11.426 -3.299 15.250 1.00 90.25 93 CYS A C 1
ATOM 659 O O . CYS A 1 93 ? -11.726 -3.069 16.417 1.00 90.25 93 CYS A O 1
ATOM 661 N N . GLY A 1 94 ? -11.821 -2.503 14.257 1.00 90.19 94 GLY A N 1
ATOM 662 C CA . GLY A 1 94 ? -12.782 -1.415 14.467 1.00 90.19 94 GLY A CA 1
ATOM 663 C C . GLY A 1 94 ? -12.252 -0.342 15.415 1.00 90.19 94 GLY A C 1
ATOM 664 O O . GLY A 1 94 ? -12.885 -0.047 16.429 1.00 90.19 94 GLY A O 1
ATOM 665 N N . ILE A 1 95 ? -11.065 0.187 15.112 1.00 92.06 95 ILE A N 1
ATOM 666 C CA . ILE A 1 95 ? -10.525 1.367 15.797 1.00 92.06 95 ILE A CA 1
ATOM 667 C C . ILE A 1 95 ? -10.870 2.591 14.964 1.00 92.06 95 ILE A C 1
ATOM 669 O O . ILE A 1 95 ? -10.562 2.628 13.774 1.00 92.06 95 ILE A O 1
ATOM 673 N N . GLN A 1 96 ? -11.476 3.587 15.596 1.00 93.62 96 GLN A N 1
ATOM 674 C CA . GLN A 1 96 ? -11.811 4.863 14.984 1.00 93.62 96 GLN A CA 1
ATOM 675 C C . GLN A 1 96 ? -11.220 6.014 15.798 1.00 93.62 96 GLN A C 1
ATOM 677 O O . GLN A 1 96 ? -11.490 6.146 16.992 1.00 93.62 96 GLN A O 1
ATOM 682 N N . GLY A 1 97 ? -10.451 6.871 15.133 1.00 92.31 97 GLY A N 1
ATOM 683 C CA . GLY A 1 97 ? -9.806 8.038 15.730 1.00 92.31 97 GLY A CA 1
ATOM 684 C C . GLY A 1 97 ? -8.277 7.932 15.756 1.00 92.31 97 GLY A C 1
ATOM 685 O O . GLY A 1 97 ? -7.706 7.000 15.186 1.00 92.31 97 GLY A O 1
ATOM 686 N N . PRO A 1 98 ? -7.594 8.912 16.375 1.00 93.75 98 PRO A N 1
ATOM 687 C CA . PRO A 1 98 ? -6.141 8.911 16.476 1.00 93.75 98 PRO A CA 1
ATOM 688 C C . PRO A 1 98 ? -5.623 7.720 17.281 1.00 93.75 98 PRO A C 1
ATOM 690 O O . PRO A 1 98 ? -6.104 7.462 18.385 1.00 93.75 98 PRO A O 1
ATOM 693 N N . TRP A 1 99 ? -4.613 7.021 16.770 1.00 92.94 99 TRP A N 1
ATOM 694 C CA . TRP A 1 99 ? -4.091 5.830 17.439 1.00 92.94 99 TRP A CA 1
ATOM 695 C C . TRP A 1 99 ? -2.563 5.737 17.420 1.00 92.94 99 TRP A C 1
ATOM 697 O O . TRP A 1 99 ? -1.894 6.143 16.468 1.00 92.94 99 TRP A O 1
ATOM 707 N N . ALA A 1 100 ? -2.004 5.157 18.481 1.00 94.12 100 ALA A N 1
ATOM 708 C CA . ALA A 1 100 ? -0.587 4.843 18.594 1.00 94.12 100 ALA A CA 1
ATOM 709 C C . ALA A 1 100 ? -0.397 3.431 19.160 1.00 94.12 100 ALA A C 1
ATOM 711 O O . ALA A 1 100 ? -0.903 3.104 20.231 1.00 94.12 100 ALA A O 1
ATOM 712 N N . GLN A 1 101 ? 0.358 2.581 18.467 1.00 93.31 101 GLN A N 1
ATOM 713 C CA . GLN A 1 101 ? 0.590 1.206 18.908 1.00 93.31 101 GLN A CA 1
ATOM 714 C C . GLN A 1 101 ? 2.075 0.846 18.899 1.00 93.31 101 GLN A C 1
ATOM 716 O O . GLN A 1 101 ? 2.723 0.845 17.856 1.00 93.31 101 GLN A O 1
ATOM 721 N N . ALA A 1 102 ? 2.596 0.437 20.052 1.00 94.00 102 ALA A N 1
ATOM 722 C CA . ALA A 1 102 ? 3.926 -0.131 20.215 1.00 94.00 102 ALA A CA 1
ATOM 723 C C . ALA A 1 102 ? 3.806 -1.607 20.618 1.00 94.00 102 ALA A C 1
ATOM 725 O O . ALA A 1 102 ? 3.387 -1.924 21.731 1.00 94.00 102 ALA A O 1
ATOM 726 N N . CYS A 1 103 ? 4.132 -2.541 19.721 1.00 91.06 103 CYS A N 1
ATOM 727 C CA . CYS A 1 103 ? 3.933 -3.967 19.987 1.00 91.06 103 CYS A CA 1
ATOM 728 C C . CYS A 1 103 ? 5.062 -4.872 19.502 1.00 91.06 103 CYS A C 1
ATOM 730 O O . CYS A 1 103 ? 5.451 -4.817 18.343 1.00 91.06 103 CYS A O 1
ATOM 732 N N . SER A 1 104 ? 5.540 -5.820 20.313 1.00 92.69 104 SER A N 1
ATOM 733 C CA . SER A 1 104 ? 6.561 -6.758 19.809 1.00 92.69 104 SER A CA 1
ATOM 734 C C . SER A 1 104 ? 6.005 -7.674 18.710 1.00 92.69 104 SER A C 1
ATOM 736 O O . SER A 1 104 ? 6.683 -7.933 17.714 1.00 92.69 104 SER A O 1
ATOM 738 N N . LYS A 1 105 ? 4.773 -8.179 18.866 1.00 93.75 105 LYS A N 1
ATOM 739 C CA . LYS A 1 105 ? 4.106 -9.041 17.877 1.00 93.75 105 LYS A CA 1
ATOM 740 C C . LYS A 1 105 ? 2.634 -8.678 17.725 1.00 93.75 105 LYS A C 1
ATOM 742 O O . LYS A 1 105 ? 1.918 -8.624 18.722 1.00 93.75 105 LYS A O 1
ATOM 747 N N . VAL A 1 106 ? 2.191 -8.534 16.483 1.00 93.62 106 VAL A N 1
ATOM 748 C CA . VAL A 1 106 ? 0.799 -8.255 16.128 1.00 93.62 106 VAL A CA 1
ATOM 749 C C . VAL A 1 106 ? 0.328 -9.257 15.081 1.00 93.62 106 VAL A C 1
ATOM 751 O O . VAL A 1 106 ? 1.007 -9.460 14.073 1.00 93.62 106 VAL A O 1
ATOM 754 N N . HIS A 1 107 ? -0.826 -9.872 15.324 1.00 93.81 107 HIS A N 1
ATOM 755 C CA . HIS A 1 107 ? -1.515 -10.719 14.354 1.00 93.81 107 HIS A CA 1
ATOM 756 C C . HIS A 1 107 ? -2.961 -10.256 14.191 1.00 93.81 107 HIS A C 1
ATOM 758 O O . HIS A 1 107 ? -3.689 -10.188 15.179 1.00 93.81 107 HIS A O 1
ATOM 764 N N . GLY A 1 108 ? -3.388 -9.998 12.959 1.00 86.62 108 GLY A N 1
ATOM 765 C CA . GLY A 1 108 ? -4.771 -9.656 12.645 1.00 86.62 108 GLY A CA 1
ATOM 766 C C . GLY A 1 108 ? -5.158 -8.270 13.147 1.00 86.62 108 GLY A C 1
ATOM 767 O O . GLY A 1 108 ? -5.742 -8.158 14.224 1.00 86.62 108 GLY A O 1
ATOM 768 N N . LEU A 1 109 ? -4.855 -7.238 12.355 1.00 89.94 109 LEU A N 1
ATOM 769 C CA . LEU A 1 109 ? -5.471 -5.915 12.490 1.00 89.94 109 LEU A CA 1
ATOM 770 C C . LEU A 1 109 ? -6.445 -5.676 11.334 1.00 89.94 109 LEU A C 1
ATOM 772 O O . LEU A 1 109 ? -6.095 -5.923 10.177 1.00 89.94 109 LEU A O 1
ATOM 776 N N . CYS A 1 110 ? -7.649 -5.187 11.627 1.00 91.12 110 CYS A N 1
ATOM 777 C CA . CYS A 1 110 ? -8.652 -4.906 10.602 1.00 91.12 110 CYS A CA 1
ATOM 778 C C . CYS A 1 110 ? -9.476 -3.647 10.897 1.00 91.12 110 CYS A C 1
ATOM 780 O O . CYS A 1 110 ? -9.790 -3.378 12.050 1.00 91.12 110 CYS A O 1
ATOM 782 N N . GLY A 1 111 ? -9.878 -2.901 9.866 1.00 89.31 111 GLY A N 1
ATOM 783 C CA . GLY A 1 111 ? -10.868 -1.826 10.008 1.00 89.31 111 GLY A CA 1
ATOM 784 C C . GLY A 1 111 ? -10.406 -0.723 10.959 1.00 89.31 111 GLY A C 1
ATOM 785 O O . GLY A 1 111 ? -11.090 -0.415 11.933 1.00 89.31 111 GLY A O 1
ATOM 786 N N . ILE A 1 112 ? -9.209 -0.193 10.710 1.00 91.94 112 ILE A N 1
ATOM 787 C CA . ILE A 1 112 ? -8.657 0.935 11.464 1.00 91.94 112 ILE A CA 1
ATOM 788 C C . ILE A 1 112 ? -8.875 2.194 10.632 1.00 91.94 112 ILE A C 1
ATOM 790 O O . ILE A 1 112 ? -8.440 2.248 9.483 1.00 91.94 112 ILE A O 1
ATOM 794 N N . GLN A 1 113 ? -9.516 3.200 11.216 1.00 93.12 113 GLN A N 1
ATOM 795 C CA . GLN A 1 113 ? -9.815 4.468 10.568 1.00 93.12 113 GLN A CA 1
ATOM 796 C C . GLN A 1 113 ? -9.298 5.639 11.403 1.00 93.12 113 GLN A C 1
ATOM 798 O O . GLN A 1 113 ? -9.635 5.779 12.577 1.00 93.12 113 GLN A O 1
ATOM 803 N N . GLY A 1 114 ? -8.533 6.521 10.769 1.00 91.69 114 GLY A N 1
ATOM 804 C CA . GLY A 1 114 ? -7.994 7.728 11.385 1.00 91.69 114 GLY A CA 1
ATOM 805 C C . GLY A 1 114 ? -6.469 7.788 11.330 1.00 91.69 114 GLY A C 1
ATOM 806 O O . GLY A 1 114 ? -5.812 6.826 10.917 1.00 91.69 114 GLY A O 1
ATOM 807 N N . PRO A 1 115 ? -5.890 8.936 11.715 1.00 92.06 115 PRO A N 1
ATOM 808 C CA . PRO A 1 115 ? -4.451 9.109 11.706 1.00 92.06 115 PRO A CA 1
ATOM 809 C C . PRO A 1 115 ? -3.786 8.223 12.761 1.00 92.06 115 PRO A C 1
ATOM 811 O O . PRO A 1 115 ? -4.293 8.102 13.877 1.00 92.06 115 PRO A O 1
ATOM 814 N N . GLY A 1 116 ? -2.626 7.644 12.462 1.00 91.12 116 GLY A N 1
ATOM 815 C CA . GLY A 1 116 ? -1.927 6.906 13.509 1.00 91.12 116 GLY A CA 1
ATOM 816 C C . GLY A 1 116 ? -0.515 6.444 13.221 1.00 91.12 116 GLY A C 1
ATOM 817 O O . GLY A 1 116 ? 0.024 6.584 12.122 1.00 91.12 116 GLY A O 1
ATOM 818 N N . ALA A 1 117 ? 0.088 5.895 14.270 1.00 93.44 117 ALA A N 1
ATOM 819 C CA . ALA A 1 117 ? 1.461 5.425 14.266 1.00 93.44 117 ALA A CA 1
ATOM 820 C C . ALA A 1 117 ? 1.575 4.014 14.849 1.00 93.44 117 ALA A C 1
ATOM 822 O O . ALA A 1 117 ? 1.031 3.714 15.912 1.00 93.44 117 ALA A O 1
ATOM 823 N N . GLN A 1 118 ? 2.353 3.156 14.192 1.00 92.81 118 GLN A N 1
ATOM 824 C CA . GLN A 1 118 ? 2.633 1.809 14.679 1.00 92.81 118 GLN A CA 1
ATOM 825 C C . GLN A 1 118 ? 4.123 1.504 14.682 1.00 92.81 118 GLN A C 1
ATOM 827 O O . GLN A 1 118 ? 4.778 1.537 13.646 1.00 92.81 118 GLN A O 1
ATOM 832 N N . ALA A 1 119 ? 4.639 1.076 15.826 1.00 94.00 119 ALA A N 1
ATOM 833 C CA . ALA A 1 119 ? 5.967 0.505 15.961 1.00 94.00 119 ALA A CA 1
ATOM 834 C C . ALA A 1 119 ? 5.842 -0.959 16.383 1.00 94.00 119 ALA A C 1
ATOM 836 O O . ALA A 1 119 ? 5.240 -1.276 17.410 1.00 94.00 119 ALA A O 1
ATOM 837 N N . SER A 1 120 ? 6.397 -1.886 15.601 1.00 92.38 120 SER A N 1
ATOM 838 C CA . SER A 1 120 ? 6.322 -3.299 15.976 1.00 92.38 120 SER A CA 1
ATOM 839 C C . SER A 1 120 ? 7.444 -4.178 15.464 1.00 92.38 120 SER A C 1
ATOM 841 O O . SER A 1 120 ? 7.910 -4.026 14.344 1.00 92.38 120 SER A O 1
ATOM 843 N N . SER A 1 121 ? 7.871 -5.179 16.234 1.00 92.44 121 SER A N 1
ATOM 844 C CA . SER A 1 121 ? 8.932 -6.073 15.744 1.00 92.44 121 SER A CA 1
ATOM 845 C C . SER A 1 121 ? 8.415 -7.036 14.670 1.00 92.44 121 SER A C 1
ATOM 847 O O . SER A 1 121 ? 9.137 -7.346 13.720 1.00 92.44 121 SER A O 1
ATOM 849 N N . ARG A 1 122 ? 7.179 -7.537 14.809 1.00 92.38 122 ARG A N 1
ATOM 850 C CA . ARG A 1 122 ? 6.542 -8.415 13.817 1.00 92.38 122 ARG A CA 1
ATOM 851 C C . ARG A 1 122 ? 5.062 -8.121 13.646 1.00 92.38 122 ARG A C 1
ATOM 853 O O . ARG A 1 122 ? 4.331 -8.034 14.630 1.00 92.38 122 ARG A O 1
ATOM 860 N N . VAL A 1 123 ? 4.646 -8.114 12.390 1.00 92.56 123 VAL A N 1
ATOM 861 C CA . VAL A 1 123 ? 3.271 -7.919 11.950 1.00 92.56 123 VAL A CA 1
ATOM 862 C C . VAL A 1 123 ? 2.852 -9.053 11.025 1.00 92.56 123 VAL A C 1
ATOM 864 O O . VAL A 1 123 ? 3.589 -9.411 10.101 1.00 92.56 123 VAL A O 1
ATOM 867 N N . HIS A 1 124 ? 1.660 -9.596 11.259 1.00 93.38 124 HIS A N 1
ATOM 868 C CA . HIS A 1 124 ? 1.016 -10.556 10.375 1.00 93.38 124 HIS A CA 1
ATOM 869 C C . HIS A 1 124 ? -0.456 -10.198 10.157 1.00 93.38 124 HIS A C 1
ATOM 871 O O . HIS A 1 124 ? -1.215 -10.133 11.120 1.00 93.38 124 HIS A O 1
ATOM 877 N N . GLY A 1 125 ? -0.862 -10.012 8.902 1.00 85.44 125 GLY A N 1
ATOM 878 C CA .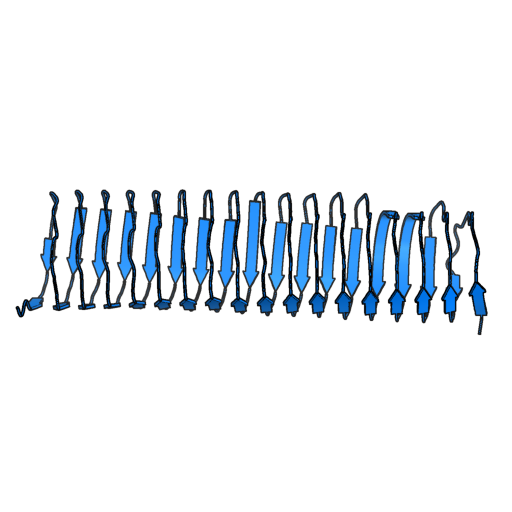 GLY A 1 125 ? -2.258 -9.807 8.523 1.00 85.44 125 GLY A CA 1
ATOM 879 C C . GLY A 1 125 ? -2.819 -8.469 8.998 1.00 85.44 125 GLY A C 1
ATOM 880 O O . GLY A 1 125 ? -3.478 -8.402 10.032 1.00 85.44 125 GLY A O 1
ATOM 881 N N . HIS A 1 126 ? -2.590 -7.414 8.219 1.00 89.62 126 HIS A N 1
ATOM 882 C CA . HIS A 1 126 ? -3.352 -6.170 8.326 1.00 89.62 126 HIS A CA 1
ATOM 883 C C . HIS A 1 126 ? -4.259 -5.989 7.122 1.00 89.62 126 HIS A C 1
ATOM 885 O O . HIS A 1 126 ? -3.831 -6.206 5.984 1.00 89.62 126 HIS A O 1
ATOM 891 N N . ARG A 1 127 ? -5.479 -5.521 7.376 1.00 89.25 127 ARG A N 1
ATOM 892 C CA . ARG A 1 127 ? -6.451 -5.207 6.336 1.00 89.25 127 ARG A CA 1
ATOM 893 C C . ARG A 1 127 ? -7.220 -3.923 6.641 1.00 89.25 127 ARG A C 1
ATOM 895 O O . ARG A 1 127 ? -7.583 -3.698 7.787 1.00 89.25 127 ARG A O 1
ATOM 902 N N . GLY A 1 128 ? -7.545 -3.134 5.620 1.00 87.56 128 GLY A N 1
ATOM 903 C CA . GLY A 1 128 ? -8.548 -2.071 5.749 1.00 87.56 128 GLY A CA 1
ATOM 904 C C . GLY A 1 128 ? -8.104 -0.972 6.708 1.00 87.56 128 GLY A C 1
ATOM 905 O O . GLY A 1 128 ? -8.777 -0.715 7.704 1.00 87.56 128 GLY A O 1
ATOM 906 N N . ILE A 1 129 ? -6.939 -0.386 6.433 1.00 89.31 129 ILE A N 1
ATOM 907 C CA . ILE A 1 129 ? -6.455 0.796 7.151 1.00 89.31 129 ILE A CA 1
ATOM 908 C C . ILE A 1 129 ? -6.811 2.012 6.307 1.00 89.31 129 ILE A C 1
ATOM 910 O O . ILE A 1 129 ? -6.413 2.087 5.144 1.00 89.31 129 ILE A O 1
ATOM 914 N N . GLN A 1 130 ? -7.545 2.952 6.890 1.00 90.75 130 GLN A N 1
ATOM 915 C CA . GLN A 1 130 ? -7.959 4.186 6.238 1.00 90.75 130 GLN A CA 1
ATOM 916 C C . GLN A 1 130 ? -7.439 5.401 7.006 1.00 90.75 130 GLN A C 1
ATOM 918 O O . GLN A 1 130 ? -7.695 5.543 8.200 1.00 90.75 130 GLN A O 1
ATOM 923 N N . GLY A 1 131 ? -6.750 6.305 6.313 1.00 89.31 131 GLY A N 1
ATOM 924 C CA . GLY A 1 131 ? -6.235 7.551 6.879 1.00 89.31 131 GLY A CA 1
ATOM 925 C C . GLY A 1 131 ? -4.728 7.719 6.707 1.00 89.31 131 GLY A C 1
ATOM 926 O O . GLY A 1 131 ? -4.066 6.933 6.033 1.00 89.31 131 GLY A O 1
ATOM 927 N N . ALA A 1 132 ? -4.198 8.788 7.303 1.00 89.88 132 ALA A N 1
ATOM 928 C CA . ALA A 1 132 ? -2.770 9.074 7.290 1.00 89.88 132 ALA A CA 1
ATOM 929 C C . ALA A 1 132 ? -2.029 8.193 8.304 1.00 89.88 132 ALA A C 1
ATOM 931 O O . ALA A 1 132 ? -2.483 8.047 9.438 1.00 89.88 132 ALA A O 1
ATOM 932 N N . GLY A 1 133 ? -0.865 7.641 7.967 1.00 87.19 133 GLY A N 1
ATOM 933 C CA . GLY A 1 133 ? -0.153 6.849 8.966 1.00 87.19 133 GLY A CA 1
ATOM 934 C C . GLY A 1 133 ? 1.333 6.637 8.761 1.00 87.19 133 GLY A C 1
ATOM 935 O O . GLY A 1 133 ? 1.854 6.654 7.647 1.00 87.19 133 GLY A O 1
ATOM 936 N N . ALA A 1 134 ? 2.008 6.374 9.876 1.00 91.31 134 ALA A N 1
ATOM 937 C CA . ALA A 1 134 ? 3.398 5.950 9.902 1.00 91.31 134 ALA A CA 1
ATOM 938 C C . ALA A 1 134 ? 3.506 4.549 10.510 1.00 91.31 134 ALA A C 1
ATOM 940 O O . ALA A 1 134 ? 2.998 4.315 11.608 1.00 91.31 134 ALA A O 1
ATOM 941 N N . GLN A 1 135 ? 4.175 3.605 9.843 1.00 91.50 135 GLN A N 1
ATOM 942 C CA . GLN A 1 135 ? 4.509 2.330 10.488 1.00 91.50 135 GLN A CA 1
ATOM 943 C C . GLN A 1 135 ? 5.992 1.995 10.362 1.00 91.50 135 GLN A C 1
ATOM 945 O O . GLN A 1 135 ? 6.634 2.135 9.322 1.00 91.50 135 GLN A O 1
ATOM 950 N N . ALA A 1 136 ? 6.535 1.515 11.473 1.00 92.81 136 ALA A N 1
ATOM 951 C CA . ALA A 1 136 ? 7.882 1.009 11.592 1.00 92.81 136 ALA A CA 1
ATOM 952 C C . ALA A 1 136 ? 7.818 -0.454 12.029 1.00 92.81 136 ALA A C 1
ATOM 954 O O . ALA A 1 136 ? 7.249 -0.785 13.076 1.00 92.81 136 ALA A O 1
ATOM 955 N N . SER A 1 137 ? 8.401 -1.356 11.235 1.00 92.75 137 SER A N 1
ATOM 956 C CA . SER A 1 137 ? 8.457 -2.764 11.623 1.00 92.75 137 SER A CA 1
ATOM 957 C C . SER A 1 137 ? 9.662 -3.543 11.126 1.00 92.75 137 SER A C 1
ATOM 959 O O . SER A 1 137 ? 10.102 -3.416 9.988 1.00 92.75 137 SER A O 1
ATOM 961 N N . SER A 1 138 ? 10.184 -4.443 11.960 1.00 92.69 138 SER A N 1
ATOM 962 C CA . SER A 1 138 ? 11.277 -5.316 11.526 1.00 92.69 138 SER A CA 1
ATOM 963 C C . SER A 1 138 ? 10.804 -6.378 10.526 1.00 92.69 138 SER A C 1
ATOM 965 O O . SER A 1 138 ? 11.544 -6.726 9.601 1.00 92.69 138 SER A O 1
ATOM 967 N N . ARG A 1 139 ? 9.592 -6.928 10.687 1.00 93.06 139 ARG A N 1
ATOM 968 C CA . ARG A 1 139 ? 9.025 -7.909 9.748 1.00 93.06 139 ARG A CA 1
ATOM 969 C C . ARG A 1 139 ? 7.530 -7.740 9.575 1.00 93.06 139 ARG A C 1
ATOM 971 O O . ARG A 1 139 ? 6.786 -7.824 10.546 1.00 93.06 139 ARG A O 1
ATOM 978 N N . VAL A 1 140 ? 7.114 -7.691 8.321 1.00 93.75 140 VAL A N 1
ATOM 979 C CA . VAL A 1 140 ? 5.714 -7.605 7.930 1.00 93.75 140 VAL A CA 1
ATOM 980 C C . VAL A 1 140 ? 5.360 -8.752 6.993 1.00 93.75 140 VAL A C 1
ATOM 982 O O . VAL A 1 140 ? 6.064 -8.987 6.009 1.00 93.75 140 VAL A O 1
ATOM 985 N N . HIS A 1 141 ? 4.266 -9.449 7.297 1.00 94.00 141 HIS A N 1
ATOM 986 C CA . HIS A 1 141 ? 3.649 -10.439 6.419 1.00 94.00 141 HIS A CA 1
ATOM 987 C C . HIS A 1 141 ? 2.188 -10.069 6.167 1.00 94.00 141 HIS A C 1
ATOM 989 O O . HIS A 1 141 ? 1.381 -10.127 7.091 1.00 94.00 141 HIS A O 1
ATOM 995 N N . GLY A 1 142 ? 1.854 -9.734 4.923 1.00 88.06 142 GLY A N 1
ATOM 996 C CA . GLY A 1 142 ? 0.491 -9.431 4.499 1.00 88.06 142 GLY A CA 1
ATOM 997 C C . GLY A 1 142 ? -0.039 -8.118 5.075 1.00 88.06 142 GLY A C 1
ATOM 998 O O . GLY A 1 142 ? -0.679 -8.123 6.127 1.00 88.06 142 GLY A O 1
ATOM 999 N N . LEU A 1 143 ? 0.177 -7.013 4.357 1.00 90.62 143 LEU A N 1
ATOM 1000 C CA . LEU A 1 143 ? -0.669 -5.818 4.483 1.00 90.62 143 LEU A CA 1
ATOM 1001 C C . LEU A 1 143 ? -1.512 -5.684 3.217 1.00 90.62 143 LEU A C 1
ATOM 1003 O O . LEU A 1 143 ? -0.985 -5.815 2.110 1.00 90.62 143 LEU A O 1
ATOM 1007 N N . CYS A 1 144 ? -2.806 -5.421 3.376 1.00 90.00 144 CYS A N 1
ATOM 1008 C CA . CYS A 1 144 ? -3.711 -5.244 2.252 1.00 90.00 144 CYS A CA 1
ATOM 1009 C C . CYS A 1 144 ? -4.752 -4.146 2.498 1.00 90.00 144 CYS A C 1
ATOM 1011 O O . CYS A 1 144 ? -5.184 -3.957 3.633 1.00 90.00 144 CYS A O 1
ATOM 1013 N N . GLY A 1 145 ? -5.201 -3.459 1.446 1.00 89.75 145 GLY A N 1
ATOM 1014 C CA . GLY A 1 145 ? -6.329 -2.527 1.532 1.00 89.75 145 GLY A CA 1
ATOM 1015 C C . GLY A 1 145 ? -6.004 -1.324 2.409 1.00 89.75 145 GLY A C 1
ATOM 1016 O O . GLY A 1 145 ? -6.673 -1.094 3.416 1.00 89.75 145 GLY A O 1
ATOM 1017 N N . ILE A 1 146 ? -4.931 -0.618 2.063 1.00 91.12 146 ILE A N 1
ATOM 1018 C CA . ILE A 1 146 ? -4.556 0.635 2.719 1.00 91.12 146 ILE A CA 1
ATOM 1019 C C . ILE A 1 146 ? -5.040 1.778 1.836 1.00 91.12 146 ILE A C 1
ATOM 1021 O O . ILE A 1 146 ? -4.704 1.822 0.655 1.00 91.12 146 ILE A O 1
ATOM 1025 N N . GLN A 1 147 ? -5.809 2.699 2.406 1.00 92.06 147 GLN A N 1
ATOM 1026 C CA . GLN A 1 147 ? -6.315 3.875 1.712 1.00 92.06 147 GLN A CA 1
ATOM 1027 C C . GLN A 1 147 ? -5.919 5.139 2.476 1.00 92.06 147 GLN A C 1
ATOM 1029 O O . GLN A 1 147 ? -6.252 5.292 3.649 1.00 92.06 147 GLN A O 1
ATOM 1034 N N . GLY A 1 148 ? -5.238 6.063 1.806 1.00 89.81 148 GLY A N 1
ATOM 1035 C CA . GLY A 1 148 ? -4.766 7.311 2.403 1.00 89.81 148 GLY A CA 1
ATOM 1036 C C . GLY A 1 148 ? -3.278 7.534 2.172 1.00 89.81 148 GLY A C 1
ATOM 1037 O O . GLY A 1 148 ? -2.673 6.927 1.289 1.00 89.81 148 GLY A O 1
ATOM 1038 N N . SER A 1 149 ? -2.694 8.442 2.952 1.00 90.19 149 SER A N 1
ATOM 1039 C CA . SER A 1 149 ? -1.273 8.766 2.870 1.00 90.19 149 SER A CA 1
ATOM 1040 C C . SER A 1 149 ? -0.455 7.975 3.888 1.00 90.19 149 SER A C 1
ATOM 1042 O O . SER A 1 149 ? -0.889 7.755 5.018 1.00 90.19 149 SER A O 1
ATOM 1044 N N . GLY A 1 150 ? 0.758 7.554 3.529 1.00 87.81 150 GLY A N 1
ATOM 1045 C CA . GLY A 1 150 ? 1.578 6.831 4.496 1.00 87.81 150 GLY A CA 1
ATOM 1046 C C . GLY A 1 150 ? 3.078 6.855 4.268 1.00 87.81 150 GLY A C 1
ATOM 1047 O O . GLY A 1 150 ? 3.558 6.920 3.137 1.00 87.81 150 GLY A O 1
ATOM 1048 N N . ALA A 1 151 ? 3.808 6.749 5.380 1.00 91.56 151 ALA A N 1
ATOM 1049 C CA . ALA A 1 151 ? 5.256 6.596 5.416 1.00 91.56 151 ALA A CA 1
ATOM 1050 C C . ALA A 1 151 ? 5.634 5.321 6.178 1.00 91.56 151 ALA A C 1
ATOM 1052 O O . ALA A 1 151 ? 5.261 5.133 7.336 1.00 91.56 151 ALA A O 1
ATOM 1053 N N . GLN A 1 152 ? 6.382 4.432 5.529 1.00 90.69 152 GLN A N 1
ATOM 1054 C CA . GLN A 1 152 ? 6.708 3.122 6.078 1.00 90.69 152 GLN A CA 1
ATOM 1055 C C . GLN A 1 152 ? 8.204 2.867 6.150 1.00 90.69 152 GLN A C 1
ATOM 1057 O O . GLN A 1 152 ? 8.920 3.018 5.161 1.00 90.69 152 GLN A O 1
ATOM 1062 N N . ALA A 1 153 ? 8.658 2.380 7.300 1.00 92.88 153 ALA A N 1
ATOM 1063 C CA . ALA A 1 153 ? 10.029 1.945 7.522 1.00 92.88 153 ALA A CA 1
ATOM 1064 C C . ALA A 1 153 ? 10.046 0.468 7.930 1.00 92.88 153 ALA A C 1
ATOM 1066 O O . ALA A 1 153 ? 9.768 0.108 9.076 1.00 92.88 153 ALA A O 1
ATOM 1067 N N . PHE A 1 154 ? 10.396 -0.413 6.991 1.00 93.00 154 PHE A N 1
ATOM 1068 C CA . PHE A 1 154 ? 10.376 -1.854 7.227 1.00 93.00 154 PHE A CA 1
ATOM 1069 C C . PHE A 1 154 ? 11.726 -2.520 7.018 1.00 93.00 154 PHE A C 1
ATOM 1071 O O . PHE A 1 154 ? 12.342 -2.362 5.974 1.00 93.00 154 PHE A O 1
ATOM 1078 N N . SER A 1 155 ? 12.182 -3.392 7.920 1.00 92.88 155 SER A N 1
ATOM 1079 C CA . SER A 1 155 ? 13.369 -4.190 7.578 1.00 92.88 155 SER A CA 1
ATOM 1080 C C . SER A 1 155 ? 13.021 -5.224 6.501 1.00 92.88 155 SER A C 1
ATOM 1082 O O . SER A 1 155 ? 13.655 -5.235 5.446 1.00 92.88 155 SER A O 1
ATOM 1084 N N . LYS A 1 156 ? 12.013 -6.079 6.716 1.00 94.12 156 LYS A N 1
ATOM 1085 C CA . LYS A 1 156 ? 11.590 -7.095 5.735 1.00 94.12 156 LYS A CA 1
ATOM 1086 C C . LYS A 1 156 ? 10.081 -7.091 5.542 1.00 94.12 156 LYS A C 1
ATOM 1088 O O . LYS A 1 156 ? 9.339 -7.135 6.520 1.00 94.12 156 LYS A O 1
ATOM 1093 N N . VAL A 1 157 ? 9.656 -7.153 4.288 1.00 94.19 157 VAL A N 1
ATOM 1094 C CA . VAL A 1 157 ? 8.246 -7.197 3.912 1.00 94.19 157 VAL A CA 1
ATOM 1095 C C . VAL A 1 157 ? 7.967 -8.368 2.984 1.00 94.19 157 VAL A C 1
ATOM 1097 O O . VAL A 1 157 ? 8.712 -8.601 2.031 1.00 94.19 157 VAL A O 1
ATOM 1100 N N . HIS A 1 158 ? 6.880 -9.082 3.262 1.00 93.88 158 HIS A N 1
ATOM 1101 C CA . HIS A 1 158 ? 6.352 -10.144 2.421 1.00 93.88 158 HIS A CA 1
ATOM 1102 C C . HIS A 1 158 ? 4.849 -9.958 2.206 1.00 93.88 158 HIS A C 1
ATOM 1104 O O . HIS A 1 158 ? 4.070 -10.117 3.144 1.00 93.88 158 HIS A O 1
ATOM 1110 N N . GLY A 1 159 ? 4.441 -9.664 0.974 1.00 89.00 159 GLY A N 1
ATOM 1111 C CA . GLY A 1 159 ? 3.040 -9.452 0.626 1.00 89.00 159 GLY A CA 1
ATOM 1112 C C . GLY A 1 159 ? 2.544 -8.074 1.057 1.00 89.00 159 GLY A C 1
ATOM 1113 O O . GLY A 1 159 ? 2.212 -7.856 2.223 1.00 89.00 159 GLY A O 1
ATOM 1114 N N . LEU A 1 160 ? 2.472 -7.168 0.089 1.00 92.31 160 LEU A N 1
ATOM 1115 C CA . LEU A 1 160 ? 1.783 -5.886 0.186 1.00 92.31 160 LEU A CA 1
ATOM 1116 C C . LEU A 1 160 ? 0.858 -5.742 -1.015 1.00 92.31 160 LEU A C 1
ATOM 1118 O O . LEU A 1 160 ? 1.305 -5.948 -2.147 1.00 92.31 160 LEU A O 1
ATOM 1122 N N . SER A 1 161 ? -0.403 -5.381 -0.787 1.00 92.81 161 SER A N 1
ATOM 1123 C CA . SER A 1 161 ? -1.332 -5.186 -1.898 1.00 92.81 161 SER A CA 1
ATOM 1124 C C . SER A 1 161 ? -2.453 -4.184 -1.670 1.00 92.81 161 SER A C 1
ATOM 1126 O O . SER A 1 161 ? -2.874 -3.977 -0.540 1.00 92.81 161 SER A O 1
ATOM 1128 N N . GLY A 1 162 ? -2.995 -3.612 -2.746 1.00 92.44 162 GLY A N 1
ATOM 1129 C CA . GLY A 1 162 ? -4.189 -2.763 -2.666 1.00 92.44 162 GLY A CA 1
ATOM 1130 C C . GLY A 1 162 ? -3.931 -1.507 -1.839 1.00 92.44 162 GLY A C 1
ATOM 1131 O O . GLY A 1 162 ? -4.612 -1.272 -0.842 1.00 92.44 162 GLY A O 1
ATOM 1132 N N . ILE A 1 163 ? -2.891 -0.763 -2.212 1.00 94.00 163 ILE A N 1
ATOM 1133 C CA . ILE A 1 163 ? -2.554 0.527 -1.607 1.00 94.00 163 ILE A CA 1
ATOM 1134 C C . ILE A 1 163 ? -3.106 1.614 -2.527 1.00 94.00 163 ILE A C 1
ATOM 1136 O O . ILE A 1 163 ? -2.770 1.632 -3.709 1.00 94.00 163 ILE A O 1
ATOM 1140 N N . HIS A 1 164 ? -3.934 2.507 -1.992 1.00 94.56 164 HIS A N 1
ATOM 1141 C CA . HIS A 1 164 ? -4.513 3.624 -2.729 1.00 94.56 164 HIS A CA 1
ATOM 1142 C C . HIS A 1 164 ? -4.204 4.951 -2.027 1.00 94.56 164 HIS A C 1
ATOM 1144 O O . HIS A 1 164 ? -4.620 5.171 -0.888 1.00 94.56 164 HIS A O 1
ATOM 1150 N N . GLY A 1 165 ? -3.503 5.843 -2.723 1.00 93.06 165 GLY A N 1
ATOM 1151 C CA . GLY A 1 165 ? -3.082 7.150 -2.222 1.00 93.06 165 GLY A CA 1
ATOM 1152 C C . GLY A 1 165 ? -1.558 7.310 -2.127 1.00 93.06 165 GLY A C 1
ATOM 1153 O O . GLY A 1 165 ? -0.811 6.401 -2.495 1.00 93.06 165 GLY A O 1
ATOM 1154 N N . PRO A 1 166 ? -1.078 8.484 -1.673 1.00 93.88 166 PRO A N 1
ATOM 1155 C CA . PRO A 1 166 ? 0.349 8.787 -1.606 1.00 93.88 166 PRO A CA 1
ATOM 1156 C C . PRO A 1 166 ? 1.107 7.884 -0.629 1.00 93.88 166 PRO A C 1
ATOM 1158 O O . PRO A 1 166 ? 0.770 7.805 0.552 1.00 93.88 166 PRO A O 1
ATOM 1161 N N . TRP A 1 167 ? 2.180 7.247 -1.091 1.00 91.56 167 TRP A N 1
ATOM 1162 C CA . TRP A 1 167 ? 2.894 6.256 -0.292 1.00 91.56 167 TRP A CA 1
ATOM 1163 C C . TRP A 1 167 ? 4.411 6.367 -0.403 1.00 91.56 167 TRP A C 1
ATOM 1165 O O . TRP A 1 167 ? 4.969 6.344 -1.497 1.00 91.56 167 TRP A O 1
ATOM 1175 N N . ALA A 1 168 ? 5.092 6.399 0.742 1.00 93.50 168 ALA A N 1
ATOM 1176 C CA . ALA A 1 168 ? 6.546 6.348 0.827 1.00 93.50 168 ALA A CA 1
ATOM 1177 C C . ALA A 1 168 ? 7.005 5.125 1.630 1.00 93.50 168 ALA A C 1
ATOM 1179 O O . ALA A 1 168 ? 6.531 4.882 2.740 1.00 93.50 168 ALA A O 1
ATOM 1180 N N . GLN A 1 169 ? 7.963 4.364 1.095 1.00 93.12 169 GLN A N 1
ATOM 1181 C CA . GLN A 1 169 ? 8.496 3.171 1.751 1.00 93.12 169 GLN A CA 1
ATOM 1182 C C . GLN A 1 169 ? 10.027 3.119 1.740 1.00 93.12 169 GLN A C 1
ATOM 1184 O O . GLN A 1 169 ? 10.662 3.053 0.690 1.00 93.12 169 GLN A O 1
ATOM 1189 N N . ALA A 1 170 ? 10.617 3.001 2.926 1.00 93.62 170 ALA A N 1
ATOM 1190 C CA . ALA A 1 170 ? 12.013 2.639 3.128 1.00 93.62 170 ALA A CA 1
ATOM 1191 C C . ALA A 1 170 ? 12.110 1.197 3.641 1.00 93.62 170 ALA A C 1
ATOM 1193 O O . ALA A 1 170 ? 11.456 0.830 4.620 1.00 93.62 170 ALA A O 1
ATOM 1194 N N . SER A 1 171 ? 12.916 0.347 2.994 1.00 92.75 171 SER A N 1
ATOM 1195 C CA . SER A 1 171 ? 13.104 -1.020 3.493 1.00 92.75 171 SER A CA 1
ATOM 1196 C C . SER A 1 171 ? 14.397 -1.730 3.109 1.00 92.75 171 SER A C 1
ATOM 1198 O O . SER A 1 171 ? 15.036 -1.400 2.122 1.00 92.75 171 SER A O 1
ATOM 1200 N N . SER A 1 172 ? 14.794 -2.770 3.850 1.00 93.00 172 SER A N 1
ATOM 1201 C CA . SER A 1 172 ? 15.951 -3.587 3.427 1.00 93.00 172 SER A CA 1
ATOM 1202 C C . SER A 1 172 ? 15.565 -4.651 2.393 1.00 93.00 172 SER A C 1
ATOM 1204 O O . SER A 1 172 ? 16.351 -4.978 1.500 1.00 93.00 172 SER A O 1
ATOM 1206 N N . ARG A 1 173 ? 14.353 -5.215 2.504 1.00 93.56 173 ARG A N 1
ATOM 1207 C CA . ARG A 1 173 ? 13.851 -6.230 1.575 1.00 93.56 173 ARG A CA 1
ATOM 1208 C C . ARG A 1 173 ? 12.337 -6.177 1.418 1.00 93.56 173 ARG A C 1
ATOM 1210 O O . ARG A 1 173 ? 11.626 -6.250 2.419 1.00 93.56 173 ARG A O 1
ATOM 1217 N N . VAL A 1 174 ? 11.876 -6.206 0.172 1.00 94.12 174 VAL A N 1
ATOM 1218 C CA . VAL A 1 174 ? 10.462 -6.354 -0.200 1.00 94.12 174 VAL A CA 1
ATOM 1219 C C . VAL A 1 174 ? 10.285 -7.575 -1.087 1.00 94.12 174 VAL A C 1
ATOM 1221 O O . VAL A 1 174 ? 11.060 -7.783 -2.022 1.00 94.12 174 VAL A O 1
ATOM 1224 N N . HIS A 1 175 ? 9.263 -8.373 -0.795 1.00 94.00 175 HIS A N 1
ATOM 1225 C CA . HIS A 1 175 ? 8.821 -9.472 -1.639 1.00 94.00 175 HIS A CA 1
ATOM 1226 C C . HIS A 1 175 ? 7.311 -9.372 -1.880 1.00 94.00 175 HIS A C 1
ATOM 1228 O O . HIS A 1 175 ? 6.558 -9.264 -0.912 1.00 94.00 175 HIS A O 1
ATOM 1234 N N . ARG A 1 176 ? 6.888 -9.460 -3.148 1.00 91.00 176 ARG A N 1
ATOM 1235 C CA . ARG A 1 176 ? 5.487 -9.423 -3.603 1.00 91.00 176 ARG A CA 1
ATOM 1236 C C . ARG A 1 176 ? 4.760 -8.148 -3.174 1.00 91.00 176 ARG A C 1
ATOM 1238 O O . ARG A 1 176 ? 3.988 -8.162 -2.217 1.00 91.00 176 ARG A O 1
ATOM 1245 N N . LEU A 1 177 ? 5.009 -7.062 -3.893 1.00 92.44 177 LEU A N 1
ATOM 1246 C CA . LEU A 1 177 ? 4.259 -5.815 -3.770 1.00 92.44 177 LEU A CA 1
ATOM 1247 C C . LEU A 1 177 ? 3.431 -5.613 -5.045 1.00 92.44 177 LEU A C 1
ATOM 1249 O O . LEU A 1 177 ? 3.993 -5.609 -6.140 1.00 92.44 177 LEU A O 1
ATOM 1253 N N . CYS A 1 178 ? 2.109 -5.488 -4.912 1.00 90.94 178 CYS A N 1
ATOM 1254 C CA . CYS A 1 178 ? 1.221 -5.385 -6.067 1.00 90.94 178 CYS A CA 1
ATOM 1255 C C . CYS A 1 178 ? 0.024 -4.446 -5.878 1.00 90.94 178 CYS A C 1
ATOM 1257 O O . CYS A 1 178 ? -0.490 -4.324 -4.776 1.00 90.94 178 CYS A O 1
ATOM 1259 N N . GLY A 1 179 ? -0.491 -3.840 -6.949 1.00 92.06 179 GLY A N 1
ATOM 1260 C CA . GLY A 1 179 ? -1.732 -3.056 -6.879 1.00 92.06 179 GLY A CA 1
ATOM 1261 C C . GLY A 1 179 ? -1.572 -1.791 -6.037 1.00 92.06 179 GLY A C 1
ATOM 1262 O O . GLY A 1 179 ? -2.279 -1.618 -5.043 1.00 92.06 179 GLY A O 1
ATOM 1263 N N . ILE A 1 180 ? -0.603 -0.951 -6.405 1.00 94.50 180 ILE A N 1
ATOM 1264 C CA . ILE A 1 180 ? -0.461 0.398 -5.847 1.00 94.50 180 ILE A CA 1
ATOM 1265 C C . ILE A 1 180 ? -1.068 1.380 -6.841 1.00 94.50 180 ILE A C 1
ATOM 1267 O O . ILE A 1 180 ? -0.712 1.356 -8.018 1.00 94.50 180 ILE A O 1
ATOM 1271 N N . GLN A 1 181 ? -1.948 2.248 -6.358 1.00 95.06 181 GLN A N 1
ATOM 1272 C CA . GLN A 1 181 ? -2.552 3.329 -7.124 1.00 95.06 181 GLN A CA 1
ATOM 1273 C C . GLN A 1 181 ? -2.275 4.670 -6.443 1.00 95.06 181 GLN A C 1
ATOM 1275 O O . GLN A 1 181 ? -2.611 4.858 -5.275 1.00 95.06 181 GLN A O 1
ATOM 1280 N N . GLY A 1 182 ? -1.694 5.609 -7.185 1.00 94.12 182 GLY A N 1
ATOM 1281 C CA . GLY A 1 182 ? -1.335 6.943 -6.706 1.00 94.12 182 GLY A CA 1
ATOM 1282 C C . GLY A 1 182 ? 0.178 7.171 -6.615 1.00 94.12 182 GLY A C 1
ATOM 1283 O O . GLY A 1 182 ? 0.963 6.310 -7.018 1.00 94.12 182 GLY A O 1
ATOM 1284 N N . PRO A 1 183 ? 0.602 8.350 -6.120 1.00 95.25 183 PRO A N 1
ATOM 1285 C CA . PRO A 1 183 ? 2.013 8.698 -6.011 1.00 95.25 183 PRO A CA 1
ATOM 1286 C C . PRO A 1 183 ? 2.767 7.746 -5.08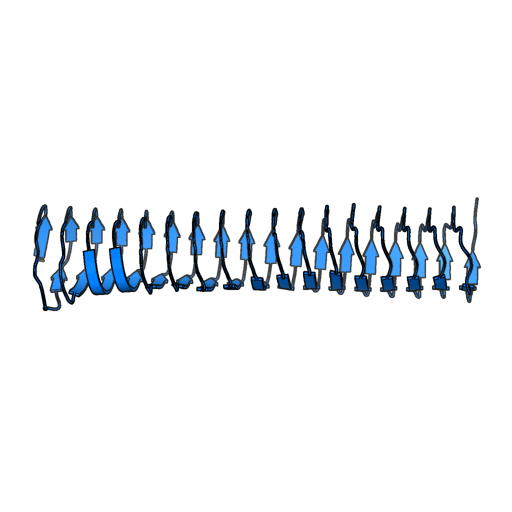2 1.00 95.25 183 PRO A C 1
ATOM 1288 O O . PRO A 1 183 ? 2.370 7.548 -3.934 1.00 95.25 183 PRO A O 1
ATOM 1291 N N . TRP A 1 184 ? 3.882 7.197 -5.552 1.00 94.12 184 TRP A N 1
ATOM 1292 C CA . TRP A 1 184 ? 4.654 6.220 -4.792 1.00 94.12 184 TRP A CA 1
ATOM 1293 C C . TRP A 1 184 ? 6.156 6.495 -4.831 1.00 94.12 184 TRP A C 1
ATOM 1295 O O . TRP A 1 184 ? 6.740 6.725 -5.887 1.00 94.12 184 TRP A O 1
ATOM 1305 N N . ALA A 1 185 ? 6.806 6.406 -3.674 1.00 94.81 185 ALA A N 1
ATOM 1306 C CA . ALA A 1 185 ? 8.253 6.496 -3.542 1.00 94.81 185 ALA A CA 1
ATOM 1307 C C . ALA A 1 185 ? 8.800 5.310 -2.742 1.00 94.81 185 ALA A C 1
ATOM 1309 O O . ALA A 1 185 ? 8.325 5.016 -1.644 1.00 94.81 185 ALA A O 1
ATOM 1310 N N . GLN A 1 186 ? 9.836 4.644 -3.254 1.00 94.12 186 GLN A N 1
ATOM 1311 C CA . GLN A 1 186 ? 10.485 3.542 -2.551 1.00 94.12 186 GLN A CA 1
ATOM 1312 C C . GLN A 1 186 ? 12.010 3.630 -2.558 1.00 94.12 186 GLN A C 1
ATOM 1314 O O . GLN A 1 186 ? 12.650 3.669 -3.607 1.00 94.12 186 GLN A O 1
ATOM 1319 N N . ALA A 1 187 ? 12.593 3.505 -1.368 1.00 94.25 187 ALA A N 1
ATOM 1320 C CA . ALA A 1 187 ? 14.009 3.236 -1.160 1.00 94.25 187 ALA A CA 1
ATOM 1321 C C . ALA A 1 187 ? 14.177 1.818 -0.598 1.00 94.25 187 ALA A C 1
ATOM 1323 O O . ALA A 1 187 ? 13.697 1.512 0.497 1.00 94.25 187 ALA A O 1
ATOM 1324 N N . CYS A 1 188 ? 14.836 0.918 -1.336 1.00 92.00 188 CYS A N 1
ATOM 1325 C CA . CYS A 1 188 ? 15.004 -0.460 -0.877 1.00 92.00 188 CYS A CA 1
ATOM 1326 C C . CYS A 1 188 ? 16.311 -1.138 -1.282 1.00 92.00 188 CYS A C 1
ATOM 1328 O O . CYS A 1 188 ? 16.693 -1.117 -2.442 1.00 92.00 188 CYS A O 1
ATOM 1330 N N . SER A 1 189 ? 16.982 -1.863 -0.384 1.00 93.25 189 SER A N 1
ATOM 1331 C CA . SER A 1 189 ? 18.179 -2.612 -0.802 1.00 93.25 189 SER A CA 1
ATOM 1332 C C . SER A 1 189 ? 17.852 -3.756 -1.775 1.00 93.25 189 SER A C 1
ATOM 1334 O O . SER A 1 189 ? 18.614 -4.001 -2.712 1.00 93.25 189 SER A O 1
ATOM 1336 N N . LYS A 1 190 ? 16.751 -4.494 -1.561 1.00 94.00 190 LYS A N 1
ATOM 1337 C CA . LYS A 1 190 ? 16.375 -5.660 -2.382 1.00 94.00 190 LYS A CA 1
ATOM 1338 C C . LYS A 1 190 ? 14.871 -5.749 -2.603 1.00 94.00 190 LYS A C 1
ATOM 1340 O O . LYS A 1 190 ? 14.120 -5.935 -1.650 1.00 94.00 190 LYS A O 1
ATOM 1345 N N . VAL A 1 191 ? 14.456 -5.762 -3.861 1.00 94.06 191 VAL A N 1
ATOM 1346 C CA . VAL A 1 191 ? 13.050 -5.888 -4.249 1.00 94.06 191 VAL A CA 1
ATOM 1347 C C . VAL A 1 191 ? 12.850 -7.127 -5.109 1.00 94.06 191 VAL A C 1
ATOM 1349 O O . VAL A 1 191 ? 13.621 -7.360 -6.039 1.00 94.06 191 VAL A O 1
ATOM 1352 N N . HIS A 1 192 ? 11.831 -7.922 -4.790 1.00 93.75 192 HIS A N 1
ATOM 1353 C CA . HIS A 1 192 ? 11.414 -9.075 -5.579 1.00 93.75 192 HIS A CA 1
ATOM 1354 C C . HIS A 1 192 ? 9.903 -9.026 -5.828 1.00 93.75 192 HIS A C 1
ATOM 1356 O O . HIS A 1 192 ? 9.130 -9.023 -4.872 1.00 93.75 192 HIS A O 1
ATOM 1362 N N . GLY A 1 193 ? 9.478 -9.058 -7.088 1.00 88.19 193 GLY A N 1
ATOM 1363 C CA . GLY A 1 193 ? 8.069 -9.130 -7.465 1.00 88.19 193 GLY A CA 1
ATOM 1364 C C . GLY A 1 193 ? 7.331 -7.822 -7.202 1.00 88.19 193 GLY A C 1
ATOM 1365 O O . GLY A 1 193 ? 6.679 -7.692 -6.166 1.00 88.19 193 GLY A O 1
ATOM 1366 N N . LEU A 1 194 ? 7.427 -6.882 -8.143 1.00 91.50 194 LEU A N 1
ATOM 1367 C CA . LEU A 1 194 ? 6.594 -5.683 -8.209 1.00 91.50 194 LEU A CA 1
ATOM 1368 C C . LEU A 1 194 ? 5.584 -5.801 -9.349 1.00 91.50 194 LEU A C 1
ATOM 1370 O 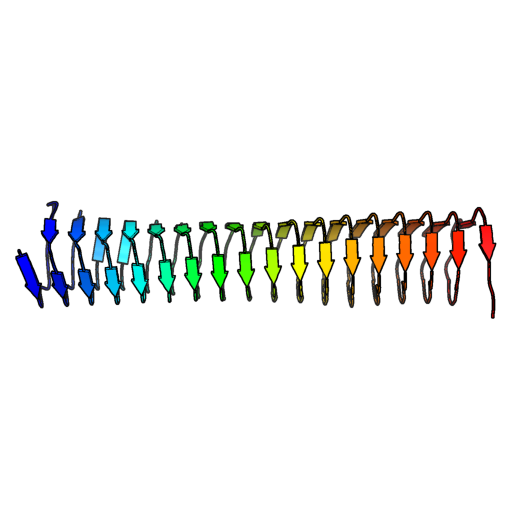O . LEU A 1 194 ? 5.976 -6.112 -10.476 1.00 91.50 194 LEU A O 1
ATOM 1374 N N . CYS A 1 195 ? 4.297 -5.564 -9.079 1.00 91.81 195 CYS A N 1
ATOM 1375 C CA . CYS A 1 195 ? 3.279 -5.637 -10.124 1.00 91.81 195 CYS A CA 1
ATOM 1376 C C . CYS A 1 195 ? 2.120 -4.639 -10.010 1.00 91.81 195 CYS A C 1
ATOM 1378 O O . CYS A 1 195 ? 1.699 -4.300 -8.915 1.00 91.81 195 CYS A O 1
ATOM 1380 N N . GLY A 1 196 ? 1.563 -4.181 -11.134 1.00 91.12 196 GLY A N 1
ATOM 1381 C CA . GLY A 1 196 ? 0.341 -3.361 -11.126 1.00 91.12 196 GLY A CA 1
ATOM 1382 C C . GLY A 1 196 ? 0.498 -2.063 -10.330 1.00 91.12 196 GLY A C 1
ATOM 1383 O O . GLY A 1 196 ? -0.253 -1.820 -9.387 1.00 91.12 196 GLY A O 1
ATOM 1384 N N . ILE A 1 197 ? 1.520 -1.277 -10.666 1.00 93.88 197 ILE A N 1
ATOM 1385 C CA . ILE A 1 197 ? 1.730 0.061 -10.101 1.00 93.88 197 ILE A CA 1
ATOM 1386 C C . ILE A 1 197 ? 1.144 1.069 -11.086 1.00 93.88 197 ILE A C 1
ATOM 1388 O O . ILE A 1 197 ? 1.500 1.031 -12.263 1.00 93.88 197 ILE A O 1
ATOM 1392 N N . GLN A 1 198 ? 0.262 1.950 -10.622 1.00 94.75 198 GLN A N 1
ATOM 1393 C CA . GLN A 1 198 ? -0.390 2.975 -11.435 1.00 94.75 198 GLN A CA 1
ATOM 1394 C C . GLN A 1 198 ? -0.250 4.350 -10.778 1.00 94.75 198 GLN A C 1
ATOM 1396 O O . GLN A 1 198 ? -0.700 4.551 -9.651 1.00 94.75 198 GLN A O 1
ATOM 1401 N N . GLY A 1 199 ? 0.333 5.306 -11.497 1.00 94.38 199 GLY A N 1
ATOM 1402 C CA . GLY A 1 199 ? 0.540 6.681 -11.039 1.00 94.38 199 GLY A CA 1
ATOM 1403 C C . GLY A 1 199 ? 2.016 7.092 -11.024 1.00 94.38 199 GLY A C 1
ATOM 1404 O O . GLY A 1 199 ? 2.878 6.326 -11.461 1.00 94.38 199 GLY A O 1
ATOM 1405 N N . PRO A 1 200 ? 2.323 8.317 -10.560 1.00 95.12 200 PRO A N 1
ATOM 1406 C CA . PRO A 1 200 ? 3.695 8.793 -10.462 1.00 95.12 200 PRO A CA 1
ATOM 1407 C C . PRO A 1 200 ? 4.526 7.936 -9.507 1.00 95.12 200 PRO A C 1
ATOM 1409 O O . PRO A 1 200 ? 4.084 7.646 -8.395 1.00 95.12 200 PRO A O 1
ATOM 1412 N N . TRP A 1 201 ? 5.735 7.553 -9.911 1.00 94.50 201 TRP A N 1
ATOM 1413 C CA . TRP A 1 201 ? 6.552 6.630 -9.129 1.00 94.50 201 TRP A CA 1
ATOM 1414 C C . TRP A 1 201 ? 8.040 7.001 -9.103 1.00 94.50 201 TRP A C 1
ATOM 1416 O O . TRP A 1 201 ? 8.616 7.445 -10.093 1.00 94.50 201 TRP A O 1
ATOM 1426 N N . ALA A 1 202 ? 8.697 6.779 -7.966 1.00 95.19 202 ALA A N 1
ATOM 1427 C CA . ALA A 1 202 ? 10.140 6.942 -7.814 1.00 95.19 202 ALA A CA 1
ATOM 1428 C C . ALA A 1 202 ? 10.733 5.766 -7.035 1.00 95.19 202 ALA A C 1
ATOM 1430 O O . ALA A 1 202 ? 10.290 5.451 -5.931 1.00 95.19 202 ALA A O 1
ATOM 1431 N N . GLN A 1 203 ? 11.758 5.118 -7.587 1.00 94.25 203 GLN A N 1
ATOM 1432 C CA . GLN A 1 203 ? 12.402 3.975 -6.951 1.00 94.25 203 GLN A CA 1
ATOM 1433 C C . GLN A 1 203 ? 13.924 4.090 -6.938 1.00 94.25 203 GLN A C 1
ATOM 1435 O O . GLN A 1 203 ? 14.575 4.126 -7.980 1.00 94.25 203 GLN A O 1
ATOM 1440 N N . ALA A 1 204 ? 14.501 3.999 -5.745 1.00 94.62 204 ALA A N 1
ATOM 1441 C CA . ALA A 1 204 ? 15.923 3.772 -5.538 1.00 94.62 204 ALA A CA 1
ATOM 1442 C C . ALA A 1 204 ? 16.124 2.375 -4.943 1.00 94.62 204 ALA A C 1
ATOM 1444 O O . ALA A 1 204 ? 15.573 2.047 -3.887 1.00 94.62 204 ALA A O 1
ATOM 1445 N N . SER A 1 205 ? 16.881 1.498 -5.610 1.00 93.12 205 SER A N 1
ATOM 1446 C CA . SER A 1 205 ? 17.138 0.164 -5.059 1.00 93.12 205 SER A CA 1
ATOM 1447 C C . SER A 1 205 ? 18.464 -0.469 -5.445 1.00 93.12 205 SER A C 1
ATOM 1449 O O . SER A 1 205 ? 18.831 -0.470 -6.609 1.00 93.12 205 SER A O 1
ATOM 1451 N N . SER A 1 206 ? 19.167 -1.135 -4.525 1.00 93.19 206 SER A N 1
ATOM 1452 C CA . SER A 1 206 ? 20.431 -1.800 -4.897 1.00 93.19 206 SER A CA 1
ATOM 1453 C C . SER A 1 206 ? 20.203 -2.991 -5.833 1.00 93.19 206 SER A C 1
ATOM 1455 O O . SER A 1 206 ? 20.979 -3.206 -6.764 1.00 93.19 206 SER A O 1
ATOM 1457 N N . ARG A 1 207 ? 19.155 -3.790 -5.594 1.00 92.56 207 ARG A N 1
ATOM 1458 C CA . ARG A 1 207 ? 18.782 -4.916 -6.460 1.00 92.56 207 ARG A CA 1
ATOM 1459 C C . ARG A 1 207 ? 17.282 -5.013 -6.646 1.00 92.56 207 ARG A C 1
ATOM 1461 O O . ARG A 1 207 ? 16.530 -4.934 -5.676 1.00 92.56 207 ARG A O 1
ATOM 1468 N N . VAL A 1 208 ? 16.890 -5.300 -7.875 1.00 91.75 208 VAL A N 1
ATOM 1469 C CA . VAL A 1 208 ? 15.503 -5.438 -8.284 1.00 91.75 208 VAL A CA 1
ATOM 1470 C C . VAL A 1 208 ? 15.330 -6.710 -9.111 1.00 91.75 208 VAL A C 1
ATOM 1472 O O . VAL A 1 208 ? 16.134 -6.980 -10.002 1.00 91.75 208 VAL A O 1
ATOM 1475 N N . HIS A 1 209 ? 14.304 -7.502 -8.801 1.00 93.06 209 HIS A N 1
ATOM 1476 C CA . HIS A 1 209 ? 13.951 -8.720 -9.523 1.00 93.06 209 HIS A CA 1
ATOM 1477 C C . HIS A 1 209 ? 12.441 -8.789 -9.780 1.00 93.06 209 HIS A C 1
ATOM 1479 O O . HIS A 1 209 ? 11.664 -8.748 -8.830 1.00 93.06 209 HIS A O 1
ATOM 1485 N N . GLY A 1 210 ? 12.023 -8.962 -11.032 1.00 84.44 210 GLY A N 1
ATOM 1486 C CA . GLY A 1 210 ? 10.635 -9.260 -11.387 1.00 84.44 210 GLY A CA 1
ATOM 1487 C C . GLY A 1 210 ? 9.698 -8.062 -11.240 1.00 84.44 210 GLY A C 1
ATOM 1488 O O . GLY A 1 210 ? 8.963 -7.978 -10.262 1.00 84.44 210 GLY A O 1
ATOM 1489 N N . HIS A 1 211 ? 9.692 -7.164 -12.222 1.00 88.38 211 HIS A N 1
ATOM 1490 C CA . HIS A 1 211 ? 8.698 -6.094 -12.356 1.00 88.38 211 HIS A CA 1
ATOM 1491 C C . HIS A 1 211 ? 7.737 -6.379 -13.503 1.00 88.38 211 HIS A C 1
ATOM 1493 O O . HIS A 1 211 ? 8.176 -6.781 -14.584 1.00 88.38 211 HIS A O 1
ATOM 1499 N N . ARG A 1 212 ? 6.442 -6.115 -13.301 1.00 90.94 212 ARG A N 1
ATOM 1500 C CA . ARG A 1 212 ? 5.428 -6.237 -14.354 1.00 90.94 212 ARG A CA 1
ATOM 1501 C C . ARG A 1 212 ? 4.325 -5.183 -14.258 1.00 90.94 212 ARG A C 1
ATOM 1503 O O . ARG A 1 212 ? 3.677 -5.089 -13.226 1.00 90.94 212 ARG A O 1
ATOM 1510 N N . GLY A 1 213 ? 4.012 -4.502 -15.358 1.00 88.12 213 GLY A N 1
ATOM 1511 C CA . GLY A 1 213 ? 2.801 -3.674 -15.445 1.00 88.12 213 GLY A CA 1
ATOM 1512 C C . GLY A 1 213 ? 2.884 -2.445 -14.544 1.00 88.12 213 GLY A C 1
ATOM 1513 O O . GLY A 1 213 ? 2.126 -2.318 -13.584 1.00 88.12 213 GLY A O 1
ATOM 1514 N N . ILE A 1 214 ? 3.860 -1.586 -14.826 1.00 91.44 214 ILE A N 1
ATOM 1515 C CA . ILE A 1 214 ? 4.016 -0.283 -14.177 1.00 91.44 214 ILE A CA 1
ATOM 1516 C C . ILE A 1 214 ? 3.560 0.774 -15.172 1.00 91.44 214 ILE A C 1
ATOM 1518 O O . ILE A 1 214 ? 4.046 0.794 -16.298 1.00 91.44 214 ILE A O 1
ATOM 1522 N N . GLN A 1 215 ? 2.633 1.632 -14.765 1.00 92.69 215 GLN A N 1
ATOM 1523 C CA . GLN A 1 215 ? 2.049 2.670 -15.604 1.00 92.69 215 GLN A CA 1
ATOM 1524 C C . GLN A 1 215 ? 2.131 4.023 -14.896 1.00 92.69 215 GLN A C 1
ATOM 1526 O O . GLN A 1 215 ? 1.697 4.153 -13.754 1.00 92.69 215 GLN A O 1
ATOM 1531 N N . GLY A 1 216 ? 2.645 5.036 -15.585 1.00 92.00 216 GLY A N 1
ATOM 1532 C CA . GLY A 1 216 ? 2.748 6.404 -15.083 1.00 92.00 216 GLY A CA 1
ATOM 1533 C C . GLY A 1 216 ? 4.160 6.968 -15.169 1.00 92.00 216 GLY A C 1
ATOM 1534 O O . GLY A 1 216 ? 5.127 6.258 -15.456 1.00 92.00 216 GLY A O 1
ATOM 1535 N N . ALA A 1 217 ? 4.262 8.275 -14.929 1.00 93.50 217 ALA A N 1
ATOM 1536 C CA . ALA A 1 217 ? 5.536 8.975 -14.952 1.00 93.50 217 ALA A CA 1
ATOM 1537 C C . ALA A 1 217 ? 6.456 8.474 -13.833 1.00 93.50 217 ALA A C 1
ATOM 1539 O O . ALA A 1 217 ? 6.010 8.364 -12.689 1.00 93.50 217 ALA A O 1
ATOM 1540 N N . GLY A 1 218 ? 7.734 8.215 -14.107 1.00 91.44 218 GLY A N 1
ATOM 1541 C CA . GLY A 1 218 ? 8.602 7.825 -13.004 1.00 91.44 218 GLY A CA 1
ATOM 1542 C C . GLY A 1 218 ? 10.093 7.729 -13.244 1.00 91.44 218 GLY A C 1
ATOM 1543 O O . GLY A 1 218 ? 10.603 7.875 -14.352 1.00 91.44 218 GLY A O 1
ATOM 1544 N N . ALA A 1 219 ? 10.802 7.495 -12.144 1.00 93.00 219 ALA A N 1
ATOM 1545 C CA . ALA A 1 219 ? 12.252 7.420 -12.114 1.00 93.00 219 ALA A CA 1
ATOM 1546 C C . ALA A 1 219 ? 12.734 6.177 -11.361 1.00 93.00 219 ALA A C 1
ATOM 1548 O O . ALA A 1 219 ? 12.263 5.876 -10.263 1.00 93.00 219 ALA A O 1
ATOM 1549 N N . GLN A 1 220 ? 13.722 5.482 -11.925 1.00 92.69 220 GLN A N 1
ATOM 1550 C CA . GLN A 1 220 ? 14.380 4.343 -11.295 1.00 92.69 220 GLN A CA 1
ATOM 1551 C C . GLN A 1 220 ? 15.894 4.519 -11.257 1.00 92.69 220 GLN A C 1
ATOM 1553 O O . GLN A 1 220 ? 16.532 4.690 -12.292 1.00 92.69 220 GLN A O 1
ATOM 1558 N N . ALA A 1 221 ? 16.479 4.339 -10.078 1.00 93.38 221 ALA A N 1
ATOM 1559 C CA . ALA A 1 221 ? 17.914 4.184 -9.890 1.00 93.38 221 ALA A CA 1
ATOM 1560 C C . ALA A 1 221 ? 18.209 2.820 -9.256 1.00 93.38 221 ALA A C 1
ATOM 1562 O O . ALA A 1 221 ? 17.727 2.517 -8.159 1.00 93.38 221 ALA A O 1
ATOM 1563 N N . SER A 1 222 ? 19.003 1.977 -9.928 1.00 92.31 222 SER A N 1
ATOM 1564 C CA . SER A 1 222 ? 19.375 0.678 -9.366 1.00 92.31 222 SER A CA 1
ATOM 1565 C C . SER A 1 222 ? 20.769 0.172 -9.703 1.00 92.31 222 SER A C 1
ATOM 1567 O O . SER A 1 222 ? 21.241 0.289 -10.820 1.00 92.31 222 SER A O 1
ATOM 1569 N N . SER A 1 223 ? 21.449 -0.496 -8.770 1.00 92.88 223 SER A N 1
ATOM 1570 C CA . SER A 1 223 ? 22.723 -1.141 -9.123 1.00 92.88 223 SER A CA 1
ATOM 1571 C C . SER A 1 223 ? 22.512 -2.366 -10.019 1.00 92.88 223 SER A C 1
ATOM 1573 O O . SER A 1 223 ? 23.330 -2.629 -10.902 1.00 92.88 223 SER A O 1
ATOM 1575 N N . ARG A 1 224 ? 21.449 -3.152 -9.789 1.00 92.44 224 ARG A N 1
ATOM 1576 C CA . ARG A 1 224 ? 21.148 -4.358 -10.575 1.00 92.44 224 ARG A CA 1
ATOM 1577 C C . ARG A 1 224 ? 19.656 -4.570 -10.755 1.00 92.44 224 ARG A C 1
ATOM 1579 O O . ARG A 1 224 ? 18.921 -4.667 -9.776 1.00 92.44 224 ARG A O 1
ATOM 1586 N N . VAL A 1 225 ? 19.270 -4.802 -11.998 1.00 91.56 225 VAL A N 1
ATOM 1587 C CA . VAL A 1 225 ? 17.898 -5.073 -12.407 1.00 91.56 225 VAL A CA 1
ATOM 1588 C C . VAL A 1 225 ? 17.820 -6.433 -13.091 1.00 91.56 225 VAL A C 1
ATOM 1590 O O . VAL A 1 225 ? 18.645 -6.730 -13.953 1.00 91.56 225 VAL A O 1
ATOM 1593 N N . HIS A 1 226 ? 16.839 -7.256 -12.721 1.00 92.69 226 HIS A N 1
ATOM 1594 C CA . HIS A 1 226 ? 16.539 -8.518 -13.390 1.00 92.69 226 HIS A CA 1
ATOM 1595 C C . HIS A 1 226 ? 15.041 -8.662 -13.683 1.00 92.69 226 HIS A C 1
ATOM 1597 O O . HIS A 1 226 ? 14.235 -8.607 -12.759 1.00 92.69 226 HIS A O 1
ATOM 1603 N N . GLY A 1 227 ? 14.661 -8.905 -14.935 1.00 83.88 227 GLY A N 1
ATOM 1604 C CA . GLY A 1 227 ? 13.291 -9.254 -15.314 1.00 83.88 227 GLY A CA 1
ATOM 1605 C C . GLY A 1 227 ? 12.291 -8.117 -15.104 1.00 83.88 227 GLY A C 1
ATOM 1606 O O . GLY A 1 227 ? 11.429 -8.201 -14.234 1.00 83.88 227 GLY A O 1
ATOM 1607 N N . HIS A 1 228 ? 12.393 -7.059 -15.900 1.00 86.25 228 HIS A N 1
ATOM 1608 C CA . HIS A 1 228 ? 11.400 -5.984 -15.971 1.00 86.25 228 HIS A CA 1
ATOM 1609 C C . HIS A 1 228 ? 10.571 -6.117 -17.246 1.00 86.25 228 HIS A C 1
ATOM 1611 O O . HIS A 1 228 ? 11.136 -6.251 -18.331 1.00 86.25 228 HIS A O 1
ATOM 1617 N N . ARG A 1 229 ? 9.240 -6.060 -17.125 1.00 87.88 229 ARG A N 1
ATOM 1618 C CA . ARG A 1 229 ? 8.320 -6.119 -18.264 1.00 87.88 229 ARG A CA 1
ATOM 1619 C C . ARG A 1 229 ? 7.187 -5.096 -18.162 1.00 87.88 229 ARG A C 1
ATOM 1621 O O . ARG A 1 229 ? 6.569 -4.989 -17.109 1.00 87.88 229 ARG A O 1
ATOM 1628 N N . GLY A 1 230 ? 6.831 -4.437 -19.262 1.00 86.62 230 GLY A N 1
ATOM 1629 C CA . GLY A 1 230 ? 5.583 -3.667 -19.346 1.00 86.62 230 GLY A CA 1
ATOM 1630 C C . GLY A 1 230 ? 5.613 -2.415 -18.474 1.00 86.62 230 GLY A C 1
ATOM 1631 O O . GLY A 1 230 ? 4.837 -2.310 -17.525 1.00 86.62 230 GLY A O 1
ATOM 1632 N N . ILE A 1 231 ? 6.552 -1.515 -18.762 1.00 88.94 231 ILE A N 1
ATOM 1633 C CA . ILE A 1 231 ? 6.613 -0.181 -18.153 1.00 88.94 231 ILE A CA 1
ATOM 1634 C C . ILE A 1 231 ? 6.056 0.801 -19.178 1.00 88.94 231 ILE A C 1
ATOM 1636 O O . ILE A 1 231 ? 6.558 0.850 -20.296 1.00 88.94 231 ILE A O 1
ATOM 1640 N N . GLN A 1 232 ? 5.028 1.559 -18.815 1.00 90.44 232 GLN A N 1
ATOM 1641 C CA . GLN A 1 232 ? 4.378 2.521 -19.699 1.00 90.44 232 GLN A CA 1
ATOM 1642 C C . GLN A 1 232 ? 4.345 3.908 -19.059 1.00 90.44 232 GLN A C 1
ATOM 1644 O O . GLN A 1 232 ? 3.989 4.045 -17.891 1.00 90.44 232 GLN A O 1
ATOM 1649 N N . GLY A 1 233 ? 4.661 4.940 -19.832 1.00 89.81 233 GLY A N 1
ATOM 1650 C CA . GLY A 1 233 ? 4.685 6.330 -19.384 1.00 89.81 233 GLY A CA 1
ATOM 1651 C C . GLY A 1 233 ? 6.085 6.941 -19.440 1.00 89.81 233 GLY A C 1
ATOM 1652 O O . GLY A 1 233 ? 7.067 6.238 -19.690 1.00 89.81 233 GLY A O 1
ATOM 1653 N N . PRO A 1 234 ? 6.185 8.267 -19.259 1.00 89.81 234 PRO A N 1
ATOM 1654 C CA . PRO A 1 234 ? 7.458 8.948 -19.369 1.00 89.81 234 PRO A CA 1
ATOM 1655 C C . PRO A 1 234 ? 8.372 8.647 -18.178 1.00 89.81 234 PRO A C 1
ATOM 1657 O O . PRO A 1 234 ? 7.900 8.506 -17.050 1.00 89.81 234 PRO A O 1
ATOM 1660 N N . GLY A 1 235 ? 9.687 8.585 -18.376 1.00 89.31 235 GLY A N 1
ATOM 1661 C CA . GLY A 1 235 ? 10.558 8.336 -17.234 1.00 89.31 235 GLY A CA 1
ATOM 1662 C C . GLY A 1 235 ? 12.054 8.266 -17.475 1.00 89.31 235 GLY A C 1
ATOM 1663 O O . GLY A 1 235 ? 12.546 8.312 -18.598 1.00 89.31 235 GLY A O 1
ATOM 1664 N N . ALA A 1 236 ? 12.785 8.132 -16.372 1.00 91.19 236 ALA A N 1
ATOM 1665 C CA . ALA A 1 236 ? 14.236 8.003 -16.367 1.00 91.19 236 ALA A CA 1
ATOM 1666 C C . ALA A 1 236 ? 14.666 6.724 -15.644 1.00 91.19 236 ALA A C 1
ATOM 1668 O O . ALA A 1 236 ? 14.215 6.435 -14.536 1.00 91.19 236 ALA A O 1
ATOM 1669 N N . GLN A 1 237 ? 15.559 5.948 -16.250 1.00 89.62 237 GLN A N 1
ATOM 1670 C CA . GLN A 1 237 ? 16.078 4.713 -15.674 1.00 89.62 237 GLN A CA 1
ATOM 1671 C C . GLN A 1 237 ? 17.600 4.700 -15.719 1.00 89.62 237 GLN A C 1
ATOM 1673 O O . GLN A 1 237 ? 18.201 4.631 -16.784 1.00 89.62 237 GLN A O 1
ATOM 1678 N N . ALA A 1 238 ? 18.230 4.703 -14.551 1.00 90.81 238 ALA A N 1
ATOM 1679 C CA . ALA A 1 238 ? 19.668 4.554 -14.406 1.00 90.81 238 ALA A CA 1
ATOM 1680 C C . ALA A 1 238 ? 19.973 3.222 -13.725 1.00 90.81 238 ALA A C 1
ATOM 1682 O O . ALA A 1 238 ? 19.451 2.926 -12.642 1.00 90.81 238 ALA A O 1
ATOM 1683 N N . SER A 1 239 ? 20.806 2.380 -14.340 1.00 91.00 239 SER A N 1
ATOM 1684 C CA . SER A 1 239 ? 21.234 1.141 -13.696 1.00 91.00 239 SER A CA 1
ATOM 1685 C C . SER A 1 239 ? 22.635 0.668 -14.037 1.00 91.00 239 SER A C 1
ATOM 1687 O O . SER A 1 239 ? 23.012 0.640 -15.195 1.00 91.00 239 SER A O 1
ATOM 1689 N N . SER A 1 240 ? 23.413 0.175 -13.070 1.00 91.25 240 SER A N 1
ATOM 1690 C CA . SER A 1 240 ? 24.760 -0.337 -13.395 1.00 91.25 240 SER A CA 1
ATOM 1691 C C . SER A 1 240 ? 24.710 -1.636 -14.208 1.00 91.25 240 SER A C 1
ATOM 1693 O O . SER A 1 240 ? 25.549 -1.844 -15.083 1.00 91.25 240 SER A O 1
ATOM 1695 N N . ARG A 1 241 ? 23.751 -2.529 -13.919 1.00 90.94 241 ARG A N 1
ATOM 1696 C CA . ARG A 1 241 ? 23.531 -3.767 -14.682 1.00 90.94 241 ARG A CA 1
ATOM 1697 C C . ARG A 1 241 ? 22.048 -4.076 -14.852 1.00 90.94 241 ARG A C 1
ATOM 1699 O O . ARG A 1 241 ? 21.305 -4.028 -13.873 1.00 90.94 241 ARG A O 1
ATOM 1706 N N . VAL A 1 242 ? 21.653 -4.490 -16.049 1.00 90.31 242 VAL A N 1
ATOM 1707 C CA . VAL A 1 242 ? 20.281 -4.892 -16.381 1.00 90.31 242 VAL A CA 1
ATOM 1708 C C . VAL A 1 242 ? 20.294 -6.251 -17.072 1.00 90.31 242 VAL A C 1
ATOM 1710 O O . VAL A 1 242 ? 21.049 -6.450 -18.015 1.00 90.31 242 VAL A O 1
ATOM 1713 N N . HIS A 1 243 ? 19.484 -7.193 -16.594 1.00 90.75 243 HIS A N 1
ATOM 1714 C CA . HIS A 1 243 ? 19.271 -8.507 -17.201 1.00 90.75 243 HIS A CA 1
ATOM 1715 C C . HIS A 1 243 ? 17.774 -8.692 -17.491 1.00 90.75 243 HIS A C 1
ATOM 1717 O O . HIS A 1 243 ? 16.990 -8.816 -16.555 1.00 90.75 243 HIS A O 1
ATOM 1723 N N . GLY A 1 244 ? 17.358 -8.740 -18.752 1.00 83.50 244 GLY A N 1
ATOM 1724 C CA . GLY A 1 244 ? 15.960 -8.942 -19.131 1.00 83.50 244 GLY A CA 1
ATOM 1725 C C . GLY A 1 244 ? 15.098 -7.710 -18.857 1.00 83.50 244 GLY A C 1
ATOM 1726 O O . GLY A 1 244 ? 14.433 -7.621 -17.824 1.00 83.5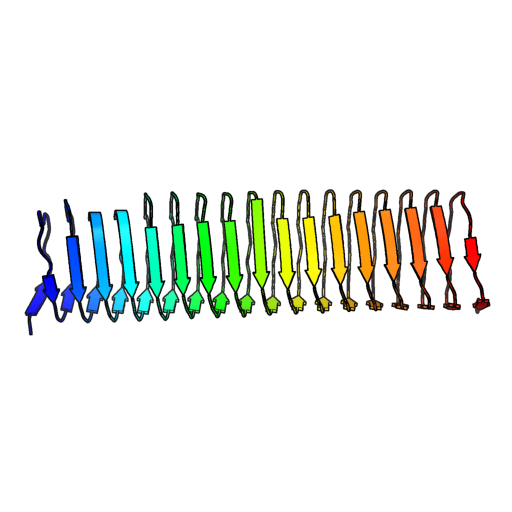0 244 GLY A O 1
ATOM 1727 N N . LEU A 1 245 ? 15.095 -6.775 -19.801 1.00 85.31 245 LEU A N 1
ATOM 1728 C CA . LEU A 1 245 ? 14.241 -5.590 -19.822 1.00 85.31 245 LEU A CA 1
ATOM 1729 C C . LEU A 1 245 ? 13.386 -5.640 -21.089 1.00 85.31 245 LEU A C 1
ATOM 1731 O O . LEU A 1 245 ? 13.932 -5.700 -22.189 1.00 85.31 245 LEU A O 1
ATOM 1735 N N . CYS A 1 246 ? 12.061 -5.664 -20.947 1.00 85.44 246 CYS A N 1
ATOM 1736 C CA . CYS A 1 246 ? 11.154 -5.839 -22.076 1.00 85.44 246 CYS A CA 1
ATOM 1737 C C . CYS A 1 246 ? 9.916 -4.933 -22.021 1.00 85.44 246 CYS A C 1
ATOM 1739 O O . CYS A 1 246 ? 9.338 -4.746 -20.954 1.00 85.44 246 CYS A O 1
ATOM 1741 N N . GLY A 1 247 ? 9.449 -4.428 -23.163 1.00 85.31 247 GLY A N 1
ATOM 1742 C CA . GLY A 1 247 ? 8.145 -3.763 -23.258 1.00 85.31 247 GLY A CA 1
ATOM 1743 C C . GLY A 1 247 ? 8.106 -2.460 -22.465 1.00 85.31 247 GLY A C 1
ATOM 1744 O O . GLY A 1 247 ? 7.312 -2.323 -21.534 1.00 85.31 247 GLY A O 1
ATOM 1745 N N . ILE A 1 248 ? 9.014 -1.544 -22.791 1.00 86.69 248 ILE A N 1
ATOM 1746 C CA . ILE A 1 248 ? 9.012 -0.182 -22.257 1.00 86.69 248 ILE A CA 1
ATOM 1747 C C . ILE A 1 248 ? 8.381 0.718 -23.307 1.00 86.69 248 ILE A C 1
ATOM 1749 O O . ILE A 1 248 ? 8.797 0.682 -24.459 1.00 86.69 248 ILE A O 1
ATOM 1753 N N . GLN A 1 249 ? 7.389 1.512 -22.920 1.00 88.19 249 GLN A N 1
ATOM 1754 C CA . GLN A 1 249 ? 6.690 2.422 -23.815 1.00 88.19 249 GLN A CA 1
ATOM 1755 C C . GLN A 1 249 ? 6.570 3.810 -23.186 1.00 88.19 249 GLN A C 1
ATOM 1757 O O . GLN A 1 249 ? 6.039 3.942 -22.088 1.00 88.19 249 GLN A O 1
ATOM 1762 N N . GLY A 1 250 ? 7.000 4.853 -23.886 1.00 86.81 250 GLY A N 1
ATOM 1763 C CA . GLY A 1 250 ? 6.903 6.236 -23.418 1.00 86.81 250 GLY A CA 1
ATOM 1764 C C . GLY A 1 250 ? 8.195 7.016 -23.620 1.00 86.81 250 GLY A C 1
ATOM 1765 O O . GLY A 1 250 ? 9.224 6.456 -23.993 1.00 86.81 250 GLY A O 1
ATOM 1766 N N . ALA A 1 251 ? 8.126 8.327 -23.397 1.00 87.94 251 ALA A N 1
ATOM 1767 C CA . ALA A 1 251 ? 9.280 9.199 -23.557 1.00 87.94 251 ALA A CA 1
ATOM 1768 C C . ALA A 1 251 ? 10.273 9.039 -22.397 1.00 87.94 251 ALA A C 1
ATOM 1770 O O . ALA A 1 251 ? 9.854 9.024 -21.241 1.00 87.94 251 ALA A O 1
ATOM 1771 N N . GLY A 1 252 ? 11.581 8.969 -22.637 1.00 85.50 252 GLY A N 1
ATOM 1772 C CA . GLY A 1 252 ? 12.472 8.801 -21.490 1.00 85.50 252 GLY A CA 1
ATOM 1773 C C . GLY A 1 252 ? 13.965 8.732 -21.732 1.00 85.50 252 GLY A C 1
ATOM 1774 O O . GLY A 1 252 ? 14.451 8.773 -22.856 1.00 85.50 252 GLY A O 1
ATOM 1775 N N . ALA A 1 253 ? 14.700 8.614 -20.632 1.00 87.12 253 ALA A N 1
ATOM 1776 C CA . ALA A 1 253 ? 16.144 8.433 -20.638 1.00 87.12 253 ALA A CA 1
ATOM 1777 C C . ALA A 1 253 ? 16.512 7.104 -19.976 1.00 87.12 253 ALA A C 1
ATOM 1779 O O . ALA A 1 253 ? 16.060 6.811 -18.868 1.00 87.12 253 ALA A O 1
ATOM 1780 N N . GLN A 1 254 ? 17.356 6.305 -20.624 1.00 86.31 254 GLN A N 1
ATOM 1781 C CA . GLN A 1 254 ? 17.893 5.074 -20.054 1.00 86.31 254 GLN A CA 1
ATOM 1782 C C . GLN A 1 254 ? 19.414 5.098 -20.076 1.00 86.31 254 GLN A C 1
ATOM 1784 O O . GLN A 1 254 ? 20.025 5.248 -21.128 1.00 86.31 254 GLN A O 1
ATOM 1789 N N . ALA A 1 255 ? 20.027 4.896 -18.914 1.00 87.31 255 ALA A N 1
ATOM 1790 C CA . ALA A 1 255 ? 21.469 4.829 -18.760 1.00 87.31 255 ALA A CA 1
ATOM 1791 C C . ALA A 1 255 ? 21.870 3.516 -18.086 1.00 87.31 255 ALA A C 1
ATOM 1793 O O . ALA A 1 255 ? 21.415 3.213 -16.978 1.00 87.31 255 ALA A O 1
ATOM 1794 N N . SER A 1 256 ? 22.743 2.730 -18.724 1.00 87.50 256 SER A N 1
ATOM 1795 C CA . SER A 1 256 ? 23.283 1.530 -18.089 1.00 87.50 256 SER A CA 1
ATOM 1796 C C . SER A 1 256 ? 24.688 1.129 -18.509 1.00 87.50 256 SER A C 1
ATOM 1798 O O . SER A 1 256 ? 25.023 1.078 -19.685 1.00 87.50 256 SER A O 1
ATOM 1800 N N . SER A 1 257 ? 25.521 0.741 -17.542 1.00 87.56 257 SER A N 1
ATOM 1801 C CA . SER A 1 257 ? 26.877 0.277 -17.849 1.00 87.56 257 SER A CA 1
ATOM 1802 C C . SER A 1 257 ? 26.893 -1.099 -18.523 1.00 87.56 257 SER A C 1
ATOM 1804 O O . SER A 1 257 ? 27.781 -1.370 -19.328 1.00 87.56 257 SER A O 1
ATOM 1806 N N . ARG A 1 258 ? 25.955 -1.999 -18.189 1.00 87.81 258 ARG A N 1
ATOM 1807 C CA . ARG A 1 258 ? 25.851 -3.331 -18.812 1.00 87.81 258 ARG A CA 1
ATOM 1808 C C . ARG A 1 258 ? 24.403 -3.780 -18.944 1.00 87.81 258 ARG A C 1
ATOM 1810 O O . ARG A 1 258 ? 23.701 -3.872 -17.939 1.00 87.81 258 ARG A O 1
ATOM 1817 N N . VAL A 1 259 ? 24.002 -4.172 -20.145 1.00 87.12 259 VAL A N 1
ATOM 1818 C CA . VAL A 1 259 ? 22.653 -4.669 -20.434 1.00 87.12 259 VAL A CA 1
ATOM 1819 C C . VAL A 1 259 ? 22.732 -6.035 -21.109 1.00 87.12 259 VAL A C 1
ATOM 1821 O O . VAL A 1 259 ? 23.459 -6.204 -22.080 1.00 87.12 259 VAL A O 1
ATOM 1824 N N . HIS A 1 260 ? 22.007 -7.017 -20.579 1.00 88.00 260 HIS A N 1
ATOM 1825 C CA . HIS A 1 260 ? 21.842 -8.353 -21.147 1.00 88.00 260 HIS A CA 1
ATOM 1826 C C . HIS A 1 260 ? 20.346 -8.598 -21.390 1.00 88.00 260 HIS A C 1
ATOM 1828 O O . HIS A 1 260 ? 19.586 -8.695 -20.429 1.00 88.00 260 HIS A O 1
ATOM 1834 N N . GLY A 1 261 ? 19.911 -8.709 -22.642 1.00 81.38 261 GLY A N 1
ATOM 1835 C CA . GLY A 1 261 ? 18.514 -8.940 -23.008 1.00 81.38 261 GLY A CA 1
ATOM 1836 C C . GLY A 1 261 ? 17.646 -7.695 -22.829 1.00 81.38 261 GLY A C 1
ATOM 1837 O O . GLY A 1 261 ? 16.991 -7.524 -21.800 1.00 81.38 261 GLY A O 1
ATOM 1838 N N . LEU A 1 262 ? 17.637 -6.845 -23.850 1.00 83.31 262 LEU A N 1
ATOM 1839 C CA . LEU A 1 262 ? 16.789 -5.666 -23.993 1.00 83.31 262 LEU A CA 1
ATOM 1840 C C . LEU A 1 262 ? 15.843 -5.889 -25.177 1.00 83.31 262 LEU A C 1
ATOM 1842 O O . LEU A 1 262 ? 16.319 -6.183 -26.274 1.00 83.31 262 LEU A O 1
ATOM 1846 N N . CYS A 1 263 ? 14.530 -5.748 -24.988 1.00 83.81 263 CYS A N 1
ATOM 1847 C CA . CYS A 1 263 ? 13.598 -5.868 -26.106 1.00 83.81 263 CYS A CA 1
ATOM 1848 C C . CYS A 1 263 ? 12.370 -4.956 -26.027 1.00 83.81 263 CYS A C 1
ATOM 1850 O O . CYS A 1 263 ? 11.800 -4.776 -24.957 1.00 83.81 263 CYS A O 1
ATOM 1852 N N . GLY A 1 264 ? 11.876 -4.449 -27.152 1.00 83.94 264 GLY A N 1
ATOM 1853 C CA . GLY A 1 264 ? 10.573 -3.775 -27.193 1.00 83.94 264 GLY A CA 1
ATOM 1854 C C . GLY A 1 264 ? 10.551 -2.447 -26.429 1.00 83.94 264 GLY A C 1
ATOM 1855 O O . GLY A 1 264 ? 9.684 -2.253 -25.576 1.00 83.94 264 GLY A O 1
ATOM 1856 N N . ILE A 1 265 ? 11.512 -1.564 -26.699 1.00 84.81 265 ILE A N 1
ATOM 1857 C CA . ILE A 1 265 ? 11.507 -0.176 -26.213 1.00 84.81 265 ILE A CA 1
ATOM 1858 C C . ILE A 1 265 ? 10.871 0.700 -27.293 1.00 84.81 265 ILE A C 1
ATOM 1860 O O . ILE A 1 265 ? 11.367 0.718 -28.415 1.00 84.81 265 ILE A O 1
ATOM 1864 N N . HIS A 1 266 ? 9.806 1.424 -26.956 1.00 86.44 266 HIS A N 1
ATOM 1865 C CA . HIS A 1 266 ? 9.044 2.258 -27.884 1.00 86.44 266 HIS A CA 1
ATOM 1866 C C . HIS A 1 266 ? 8.839 3.670 -27.327 1.00 86.44 266 HIS A C 1
ATOM 1868 O O . HIS A 1 266 ? 8.287 3.837 -26.242 1.00 86.44 266 HIS A O 1
ATOM 1874 N N . GLY A 1 267 ? 9.210 4.694 -28.088 1.00 85.19 267 GLY A N 1
ATOM 1875 C CA . GLY A 1 267 ? 8.993 6.096 -27.726 1.00 85.19 267 GLY A CA 1
ATOM 1876 C C . GLY A 1 267 ? 10.257 6.946 -27.850 1.00 85.19 267 GLY A C 1
ATOM 1877 O O . GLY A 1 267 ? 11.357 6.408 -27.982 1.00 85.19 267 GLY A O 1
ATOM 1878 N N . PRO A 1 268 ? 10.117 8.280 -27.860 1.00 84.88 268 PRO A N 1
ATOM 1879 C CA . PRO A 1 268 ? 11.254 9.173 -28.025 1.00 84.88 268 PRO A CA 1
ATOM 1880 C C . PRO A 1 268 ? 12.137 9.187 -26.773 1.00 84.88 268 PRO A C 1
ATOM 1882 O O . PRO A 1 268 ? 11.631 9.222 -25.652 1.00 84.88 268 PRO A O 1
ATOM 1885 N N . GLY A 1 269 ? 13.460 9.185 -26.923 1.00 82.50 269 GLY A N 1
ATOM 1886 C CA . GLY A 1 269 ? 14.306 9.105 -25.738 1.00 82.50 269 GLY A CA 1
ATOM 1887 C C . GLY A 1 269 ? 15.805 9.018 -25.955 1.00 82.50 269 GLY A C 1
ATOM 1888 O O . GLY A 1 269 ? 16.292 8.839 -27.066 1.00 82.50 269 GLY A O 1
ATOM 1889 N N . VAL A 1 270 ? 16.541 9.136 -24.853 1.00 83.69 270 VAL A N 1
ATOM 1890 C CA . VAL A 1 270 ? 18.004 9.045 -24.836 1.00 83.69 270 VAL A CA 1
ATOM 1891 C C . VAL A 1 270 ? 18.424 7.706 -24.249 1.00 83.69 270 VAL A C 1
ATOM 1893 O O . VAL A 1 270 ? 18.057 7.380 -23.120 1.00 83.69 270 VAL A O 1
ATOM 1896 N N . LEU A 1 271 ? 19.223 6.944 -24.993 1.00 84.12 271 LEU A N 1
ATOM 1897 C CA . LEU A 1 271 ? 19.776 5.666 -24.546 1.00 84.12 271 LEU A CA 1
ATOM 1898 C C . LEU A 1 271 ? 21.298 5.775 -24.434 1.00 84.12 271 LEU A C 1
ATOM 1900 O O . LEU A 1 271 ? 21.980 6.023 -25.424 1.00 84.12 271 LEU A O 1
ATOM 1904 N N . ALA A 1 272 ? 21.839 5.562 -23.239 1.00 85.75 272 ALA A N 1
ATOM 1905 C CA . ALA A 1 272 ? 23.269 5.613 -22.958 1.00 85.75 272 ALA A CA 1
ATOM 1906 C C . ALA A 1 272 ? 23.734 4.286 -22.346 1.00 85.75 272 ALA A C 1
ATOM 1908 O O . ALA A 1 272 ? 23.558 4.039 -21.148 1.00 85.75 272 ALA A O 1
ATOM 1909 N N . PHE A 1 273 ? 24.341 3.421 -23.160 1.00 84.56 273 PHE A N 1
ATOM 1910 C CA . PHE A 1 273 ? 24.791 2.102 -22.723 1.00 84.56 273 PHE A CA 1
ATOM 1911 C C . PHE A 1 273 ? 26.287 1.880 -22.945 1.00 84.56 273 PHE A C 1
ATOM 1913 O O . PHE A 1 273 ? 26.805 2.118 -24.030 1.00 84.56 273 PHE A O 1
ATOM 1920 N N . SER A 1 274 ? 27.009 1.364 -21.946 1.00 84.12 274 SER A N 1
ATOM 1921 C CA . SER A 1 274 ? 28.443 1.082 -22.148 1.00 84.12 274 SER A CA 1
ATOM 1922 C C . SER A 1 274 ? 28.692 -0.279 -22.806 1.00 84.12 274 SER A C 1
ATOM 1924 O O . SER A 1 274 ? 29.550 -0.407 -23.681 1.00 84.12 274 SER A O 1
ATOM 1926 N N . ARG A 1 275 ? 27.956 -1.317 -22.391 1.00 84.56 275 ARG A N 1
ATOM 1927 C CA . ARG A 1 275 ? 28.035 -2.671 -22.966 1.00 84.56 275 ARG A CA 1
ATOM 1928 C C . ARG A 1 275 ? 26.651 -3.275 -23.091 1.00 84.56 275 ARG A C 1
ATOM 1930 O O . ARG A 1 275 ? 25.905 -3.281 -22.109 1.00 84.56 275 ARG A O 1
ATOM 1937 N N . VAL A 1 276 ? 26.341 -3.843 -24.252 1.00 82.25 276 VAL A N 1
ATOM 1938 C CA . VAL A 1 276 ? 25.043 -4.475 -24.484 1.00 82.25 276 VAL A CA 1
ATOM 1939 C C . VAL A 1 276 ? 25.171 -5.824 -25.187 1.00 82.25 276 VAL A C 1
ATOM 1941 O O . VAL A 1 276 ? 25.865 -5.935 -26.194 1.00 82.25 276 VAL A O 1
ATOM 1944 N N . HIS A 1 277 ? 24.457 -6.822 -24.663 1.00 84.00 277 HIS A N 1
ATOM 1945 C CA . HIS A 1 277 ? 24.289 -8.155 -25.236 1.00 84.00 277 HIS A CA 1
ATOM 1946 C C . HIS A 1 277 ? 22.798 -8.475 -25.383 1.00 84.00 277 HIS A C 1
ATOM 1948 O O . HIS A 1 277 ? 22.071 -8.466 -24.393 1.00 84.00 277 HIS A O 1
ATOM 1954 N N . GLY A 1 278 ? 22.347 -8.792 -26.597 1.00 76.50 278 GLY A N 1
ATOM 1955 C CA . GLY A 1 278 ? 20.943 -9.109 -26.886 1.00 76.50 278 GLY A CA 1
ATOM 1956 C C . GLY A 1 278 ? 20.050 -7.865 -26.881 1.00 76.50 278 GLY A C 1
ATOM 1957 O O . GLY A 1 278 ? 19.588 -7.429 -25.827 1.00 76.50 278 GLY A O 1
ATOM 1958 N N . LEU A 1 279 ? 19.818 -7.314 -28.073 1.00 79.56 279 LEU A N 1
ATOM 1959 C CA . LEU A 1 279 ? 18.975 -6.148 -28.348 1.00 79.56 279 LEU A CA 1
ATOM 1960 C C . LEU A 1 279 ? 17.957 -6.505 -29.428 1.00 79.56 279 LEU A C 1
ATOM 1962 O O . LEU A 1 279 ? 18.350 -7.000 -30.480 1.00 79.56 279 LEU A O 1
ATOM 1966 N N . CYS A 1 280 ? 16.679 -6.210 -29.204 1.00 80.81 280 CYS A N 1
ATOM 1967 C CA . CYS A 1 280 ? 15.645 -6.298 -30.237 1.00 80.81 280 CYS A CA 1
ATOM 1968 C C . CYS A 1 280 ? 14.571 -5.218 -30.084 1.00 80.81 280 CYS A C 1
ATOM 1970 O O . CYS A 1 280 ? 14.294 -4.754 -28.985 1.00 80.81 280 CYS A O 1
ATOM 1972 N N . GLY A 1 281 ? 13.933 -4.810 -31.184 1.00 78.50 281 GLY A N 1
ATOM 1973 C CA . GLY A 1 281 ? 12.727 -3.972 -31.137 1.00 78.50 281 GLY A CA 1
ATOM 1974 C C . GLY A 1 281 ? 12.883 -2.663 -30.351 1.00 78.50 281 GLY A C 1
ATOM 1975 O O . GLY A 1 281 ? 12.111 -2.417 -29.429 1.00 78.50 281 GLY A O 1
ATOM 1976 N N . ILE A 1 282 ? 13.895 -1.853 -30.673 1.00 80.75 282 ILE A N 1
ATOM 1977 C CA . ILE A 1 282 ? 13.996 -0.463 -30.200 1.00 80.75 282 ILE A CA 1
ATOM 1978 C C . ILE A 1 282 ? 13.423 0.435 -31.300 1.00 80.75 282 ILE A C 1
ATOM 1980 O O . ILE A 1 282 ? 13.906 0.386 -32.429 1.00 80.75 282 ILE A O 1
ATOM 1984 N N . GLN A 1 283 ? 12.404 1.232 -30.987 1.00 79.75 283 GLN A N 1
ATOM 1985 C CA . GLN A 1 283 ? 11.732 2.130 -31.928 1.00 79.75 283 GLN A CA 1
ATOM 1986 C C . GLN A 1 283 ? 11.471 3.496 -31.281 1.00 79.75 283 GLN A C 1
ATOM 1988 O O . GLN A 1 283 ? 10.913 3.581 -30.189 1.00 79.75 283 GLN A O 1
ATOM 1993 N N . GLY A 1 284 ? 11.835 4.580 -31.963 1.00 72.06 284 GLY A N 1
ATOM 1994 C CA . GLY A 1 284 ? 11.605 5.945 -31.486 1.00 72.06 284 GLY A CA 1
ATOM 1995 C C . GLY A 1 284 ? 12.734 6.899 -31.863 1.00 72.06 284 GLY A C 1
ATOM 1996 O O . GLY A 1 284 ? 13.846 6.473 -32.165 1.00 72.06 284 GLY A O 1
ATOM 1997 N N . ALA A 1 285 ? 12.437 8.197 -31.864 1.00 62.69 285 ALA A N 1
ATOM 1998 C CA . ALA A 1 285 ? 13.408 9.239 -32.178 1.00 62.69 285 ALA A CA 1
ATOM 1999 C C . ALA A 1 285 ? 14.237 9.614 -30.938 1.00 62.69 285 ALA A C 1
ATOM 2001 O O . ALA A 1 285 ? 13.675 9.929 -29.888 1.00 62.69 285 ALA A O 1
ATOM 2002 N N . GLY A 1 286 ? 15.567 9.620 -31.053 1.00 63.47 286 GLY A N 1
ATOM 2003 C CA . GLY A 1 286 ? 16.440 10.178 -30.021 1.00 63.47 286 GLY A CA 1
ATOM 2004 C C . GLY A 1 286 ? 17.884 9.676 -30.056 1.00 63.47 286 GLY A C 1
ATOM 2005 O O . GLY A 1 286 ? 18.252 8.834 -30.873 1.00 63.47 286 GLY A O 1
ATOM 2006 N N . ALA A 1 287 ? 18.723 10.256 -29.195 1.00 62.97 287 ALA A N 1
ATOM 2007 C CA . ALA A 1 287 ? 20.164 10.027 -29.194 1.00 62.97 287 ALA A CA 1
ATOM 2008 C C . ALA A 1 287 ? 20.530 8.684 -28.546 1.00 62.97 287 ALA A C 1
ATOM 2010 O O . ALA A 1 287 ? 20.130 8.388 -27.416 1.00 62.97 287 ALA A O 1
ATOM 2011 N N . GLN A 1 288 ? 21.338 7.893 -29.251 1.00 70.12 288 GLN A N 1
ATOM 2012 C CA . GLN A 1 288 ? 21.866 6.622 -28.766 1.00 70.12 288 GLN A CA 1
ATOM 2013 C C . GLN A 1 288 ? 23.388 6.718 -28.641 1.00 70.12 288 GLN A C 1
ATOM 2015 O O . GLN A 1 288 ? 24.088 6.903 -29.632 1.00 70.12 288 GLN A O 1
ATOM 2020 N N . ALA A 1 289 ? 23.907 6.571 -27.425 1.00 63.66 289 ALA A N 1
ATOM 2021 C CA . ALA A 1 289 ? 25.335 6.475 -27.157 1.00 63.66 289 ALA A CA 1
ATOM 2022 C C . ALA A 1 289 ? 25.651 5.056 -26.676 1.00 63.66 289 ALA A C 1
ATOM 2024 O O . ALA A 1 289 ? 25.309 4.680 -25.552 1.00 63.66 289 ALA A O 1
ATOM 2025 N N . CYS A 1 290 ? 26.291 4.258 -27.534 1.00 61.16 290 CYS A N 1
ATOM 2026 C CA . CYS A 1 290 ? 26.768 2.921 -27.192 1.00 61.16 290 CYS A CA 1
ATOM 2027 C C . CYS A 1 290 ? 28.289 2.845 -27.335 1.00 61.16 290 CYS A C 1
ATOM 2029 O O . CYS A 1 290 ? 28.799 2.951 -28.444 1.00 61.16 290 CYS A O 1
ATOM 2031 N N . SER A 1 291 ? 29.023 2.625 -26.236 1.00 59.25 291 SER A N 1
ATOM 2032 C CA . SER A 1 291 ? 30.493 2.512 -26.307 1.00 59.25 291 SER A CA 1
ATOM 2033 C C . SER A 1 291 ? 30.973 1.128 -26.768 1.00 59.25 291 SER A C 1
ATOM 2035 O O . SER A 1 291 ? 32.142 0.964 -27.093 1.00 59.25 291 SER A O 1
ATOM 2037 N N . SER A 1 292 ? 30.092 0.116 -26.775 1.00 58.97 292 SER A N 1
ATOM 2038 C CA . SER A 1 292 ? 30.329 -1.188 -27.414 1.00 58.97 292 SER A CA 1
ATOM 2039 C C . SER A 1 292 ? 29.018 -1.973 -27.597 1.00 58.97 292 SER A C 1
ATOM 2041 O O . SER A 1 292 ? 28.317 -2.262 -26.622 1.00 58.97 292 SER A O 1
ATOM 2043 N N . LEU A 1 293 ? 28.690 -2.323 -28.845 1.00 54.19 293 LEU A N 1
ATOM 2044 C CA . LEU A 1 293 ? 27.506 -3.104 -29.219 1.00 54.19 293 LEU A CA 1
ATOM 2045 C C . LEU A 1 293 ? 27.948 -4.500 -29.672 1.00 54.19 293 LEU A C 1
ATOM 2047 O O . LEU A 1 293 ? 28.753 -4.611 -30.591 1.00 54.19 293 LEU A O 1
ATOM 2051 N N . TRP A 1 294 ? 27.427 -5.558 -29.050 1.00 53.75 294 TRP A N 1
ATOM 2052 C CA . TRP A 1 294 ? 27.673 -6.930 -29.502 1.00 53.75 294 TRP A CA 1
ATOM 2053 C C . TRP A 1 294 ? 26.330 -7.628 -29.732 1.00 53.75 294 TRP A C 1
ATOM 2055 O O . TRP A 1 294 ? 25.747 -8.224 -28.822 1.00 53.75 294 TRP A O 1
ATOM 2065 N N . THR A 1 295 ? 25.815 -7.530 -30.956 1.00 45.81 295 THR A N 1
ATOM 2066 C CA . THR A 1 295 ? 24.696 -8.338 -31.450 1.00 45.81 295 THR A CA 1
ATOM 2067 C C . THR A 1 295 ? 25.222 -9.708 -31.881 1.00 45.81 295 THR A C 1
ATOM 2069 O O . THR A 1 295 ? 26.114 -9.808 -32.717 1.00 45.81 295 THR A O 1
ATOM 2072 N N . ARG A 1 296 ? 24.680 -10.787 -31.309 1.00 35.62 296 ARG A N 1
ATOM 2073 C CA . ARG A 1 296 ? 24.723 -12.118 -31.931 1.00 35.62 296 ARG A CA 1
ATOM 2074 C C . ARG A 1 296 ? 23.275 -12.568 -32.130 1.00 35.62 296 ARG A C 1
ATOM 2076 O O . ARG A 1 296 ? 22.497 -12.444 -31.183 1.00 35.62 296 ARG A O 1
ATOM 2083 N N . TRP A 1 297 ? 22.953 -12.958 -33.365 1.00 35.06 297 TRP A N 1
ATOM 2084 C CA . TRP A 1 297 ? 21.720 -13.641 -33.768 1.00 35.06 297 TRP A CA 1
ATOM 2085 C C . TRP A 1 297 ? 21.622 -15.010 -33.094 1.00 35.06 297 TRP A C 1
ATOM 2087 O O . TRP A 1 297 ? 22.700 -15.602 -32.845 1.00 35.06 297 TRP A O 1
#

Radius of gyration: 25.61 Å; chains: 1; bounding box: 53×24×80 Å

Sequence (297 aa):
MVCIHGLCGIQSARAQAFFKVHGICGIQGPWSQASSRVHGLCGIQGSGAQASSRVHGLCGIQGSGAQAFSKVHGLSGIHGPWAQASSRVHGLCGIQGPWAQACSKVHGLCGIQGPGAQASSRVHGHRGIQGAGAQASSRVHGLCGIQGSGAQAFSKVHGLSGIHGPWAQASSRVHRLCGIQGPWAQACSKVHGLCGIQGPWAQASSRVHGHRGIQGAGAQASSRVHGHRGIQGPGAQASSRVHGLCGIQGAGAQASSRVHGLCGIHGPGVLAFSRVHGLCGIQGAGAQACSSLWTRW